Protein AF-A0A7L4QM52-F1 (afdb_monomer_lite)

Secondary structure (DSSP, 8-state):
-EE-TTT--EE-TT-SB-TTT--B-S-GGGHHHH--HHHHHHHHHHHHHHHHHHHHHHHHHHHHHHHHHHHHHHHGGGHHHHHHHHHHHHHHHHHHHHHHHHTT-HHHHHHHHHHHHTHHHHHHHHHHHHHHHHHHHHSHHHHTTTHHHHHHHHHHHHHHHHHHHHHHHHHHHT-HHHHHHHHHHHHHHHHHHHHHHHHHHHHHHHHHHHHHHHHHHTTTTS-------------------B-SSS-STTSHHHHHHHHHTS-HHHHHHHHHHHHHHTTTHHHHHHHHHHHHSPBPTT----

Radius of gyration: 29.87 Å; chains: 1; bounding box: 71×63×72 Å

Sequence (302 aa):
MRYCNNCGHENMDDAQYCNNCGRSLKPDAYQQKEKGDFERRIDDFAQEMGALGKRVEKEFNSRGGDFESWSDSTLGILGPLIWSLIGLAFLVLIIGVMSLIGNSVQTFHDIADFLLANIWLIFALGLLFSYSNFFSRRYKEKFRWVQPIFTALGIVFGLWIASEIMFILATNFNIEFLETISSIMSTYLSVIFIVILAIGYVVFLISLMSSTGASMEARSSYNQPQRSYDFTSQGEYKRLYRSGRNRVLGGVCGGMGEYANLDPNIIRIIWIILLVVSLGIAILGYFICWIIIPRNPYDTWQ

Structure (mmCIF, N/CA/C/O backbone):
data_AF-A0A7L4QM52-F1
#
_entry.id   AF-A0A7L4QM52-F1
#
loop_
_atom_site.group_PDB
_atom_site.id
_atom_site.type_symbol
_atom_site.label_atom_id
_atom_site.label_alt_id
_atom_site.label_comp_id
_atom_site.label_asym_id
_atom_site.label_entity_id
_atom_site.label_seq_id
_atom_site.pdbx_PDB_ins_code
_atom_site.Cartn_x
_atom_site.Cartn_y
_atom_site.Cartn_z
_atom_site.occupancy
_atom_site.B_iso_or_equiv
_atom_site.auth_seq_id
_atom_site.auth_comp_id
_atom_site.auth_asym_id
_atom_site.auth_atom_id
_atom_site.pdbx_PDB_model_num
ATOM 1 N N . MET A 1 1 ? 38.919 36.263 7.084 1.00 74.38 1 MET A N 1
ATOM 2 C CA . MET A 1 1 ? 38.032 35.819 5.993 1.00 74.38 1 MET A CA 1
ATOM 3 C C . MET A 1 1 ? 37.258 34.593 6.464 1.00 74.38 1 MET A C 1
ATOM 5 O O . MET A 1 1 ? 37.805 33.804 7.233 1.00 74.38 1 MET A O 1
ATOM 9 N N . ARG A 1 2 ? 35.986 34.440 6.067 1.00 80.50 2 ARG A N 1
ATOM 10 C CA . ARG A 1 2 ? 35.099 33.346 6.511 1.00 80.50 2 ARG A CA 1
ATOM 11 C C . ARG A 1 2 ? 34.794 32.399 5.360 1.00 80.50 2 ARG A C 1
ATOM 13 O O . ARG A 1 2 ? 34.424 32.844 4.276 1.00 80.50 2 ARG A O 1
ATOM 20 N N . TYR A 1 3 ? 34.870 31.098 5.606 1.00 83.81 3 TYR A N 1
ATOM 21 C CA . TYR A 1 3 ? 34.518 30.088 4.610 1.00 83.81 3 TYR A CA 1
ATOM 22 C C . TYR A 1 3 ? 33.050 29.688 4.739 1.00 83.81 3 TYR A C 1
ATOM 24 O O . TYR A 1 3 ? 32.548 29.463 5.839 1.00 83.81 3 TYR A O 1
ATOM 32 N N . CYS A 1 4 ? 32.353 29.592 3.608 1.00 86.31 4 CYS A N 1
ATOM 33 C CA . CYS A 1 4 ? 30.972 29.134 3.581 1.00 86.31 4 CYS A CA 1
ATOM 34 C C . CYS A 1 4 ? 30.882 27.630 3.869 1.00 86.31 4 CYS A C 1
ATOM 36 O O . CYS A 1 4 ? 31.462 26.816 3.162 1.00 86.31 4 CYS A O 1
ATOM 38 N N . ASN A 1 5 ? 30.056 27.249 4.836 1.00 83.31 5 ASN A N 1
ATOM 39 C CA . ASN A 1 5 ? 29.864 25.868 5.292 1.00 83.31 5 ASN A CA 1
ATOM 40 C C . ASN A 1 5 ? 29.180 24.981 4.232 1.00 83.31 5 ASN A C 1
ATOM 42 O O . ASN A 1 5 ? 29.158 23.764 4.360 1.00 83.31 5 ASN A O 1
ATOM 46 N N . ASN A 1 6 ? 28.565 25.599 3.220 1.00 85.19 6 ASN A N 1
ATOM 47 C CA . ASN A 1 6 ? 27.824 24.912 2.166 1.00 85.19 6 ASN A CA 1
ATOM 48 C C . ASN A 1 6 ? 28.648 24.699 0.896 1.00 85.19 6 ASN A C 1
ATOM 50 O O . ASN A 1 6 ? 28.591 23.627 0.311 1.00 85.19 6 ASN A O 1
ATOM 54 N N . CYS A 1 7 ? 29.390 25.717 0.453 1.00 89.62 7 CYS A N 1
ATOM 55 C CA . CYS A 1 7 ? 30.138 25.661 -0.808 1.00 89.62 7 CYS A CA 1
ATOM 56 C C . CYS A 1 7 ? 31.651 25.861 -0.652 1.00 89.62 7 CYS A C 1
ATOM 58 O O . CYS A 1 7 ? 32.361 25.881 -1.651 1.00 89.62 7 CYS A O 1
ATOM 60 N N . GLY A 1 8 ? 32.152 26.063 0.570 1.00 85.69 8 GLY A N 1
ATOM 61 C CA . GLY A 1 8 ? 33.575 26.253 0.864 1.00 85.69 8 GLY A CA 1
ATOM 62 C C . GLY A 1 8 ? 34.166 27.587 0.402 1.00 85.69 8 GLY A C 1
ATOM 63 O O . GLY A 1 8 ? 35.344 27.831 0.631 1.00 85.69 8 GLY A O 1
ATOM 64 N N . HIS A 1 9 ? 33.384 28.461 -0.241 1.00 91.44 9 HIS A N 1
ATOM 65 C CA . HIS A 1 9 ? 33.894 29.715 -0.793 1.00 91.44 9 HIS A CA 1
ATOM 66 C C . HIS A 1 9 ? 34.308 30.698 0.308 1.00 91.44 9 HIS A C 1
ATOM 68 O O . HIS A 1 9 ? 33.606 30.845 1.313 1.00 91.44 9 HIS A O 1
ATOM 74 N N . GLU A 1 10 ? 35.425 31.386 0.095 1.00 90.06 10 GLU A N 1
ATOM 75 C CA . GLU A 1 10 ? 35.940 32.416 0.991 1.00 90.06 10 GLU A CA 1
ATOM 76 C C . GLU A 1 10 ? 35.152 33.716 0.812 1.00 90.06 10 GLU A C 1
ATOM 78 O O . GLU A 1 10 ? 34.910 34.171 -0.302 1.00 90.06 10 GLU A O 1
ATOM 83 N N . ASN A 1 11 ? 34.700 34.294 1.919 1.00 88.00 11 ASN A N 1
ATOM 84 C CA . ASN A 1 11 ? 33.937 35.533 1.949 1.00 88.00 11 ASN A CA 1
ATOM 85 C C . ASN A 1 11 ? 34.584 36.512 2.933 1.00 88.00 11 ASN A C 1
ATOM 87 O O . ASN A 1 11 ? 35.317 36.124 3.851 1.00 88.00 11 ASN A O 1
ATOM 91 N N . MET A 1 12 ? 34.295 37.797 2.739 1.00 84.69 12 MET A N 1
ATOM 92 C CA . MET A 1 12 ? 34.746 38.858 3.638 1.00 84.69 12 MET A CA 1
ATOM 93 C C . MET A 1 12 ? 34.209 38.642 5.061 1.00 84.69 12 MET A C 1
ATOM 95 O O . MET A 1 12 ? 33.168 38.014 5.264 1.00 84.69 12 MET A O 1
ATOM 99 N N . ASP A 1 13 ? 34.931 39.143 6.065 1.00 81.19 13 ASP A N 1
ATOM 100 C CA . ASP A 1 13 ? 34.605 38.898 7.475 1.00 81.19 13 ASP A CA 1
ATOM 101 C C . ASP A 1 13 ? 33.314 39.567 7.955 1.00 81.19 13 ASP A C 1
ATOM 103 O O . ASP A 1 13 ? 32.800 39.207 9.012 1.00 81.19 13 ASP A O 1
ATOM 107 N N . ASP A 1 14 ? 32.769 40.503 7.192 1.00 81.69 14 ASP A N 1
ATOM 108 C CA . ASP A 1 14 ? 31.500 41.193 7.418 1.00 81.69 14 ASP A CA 1
ATOM 109 C C . ASP A 1 14 ? 30.367 40.693 6.500 1.00 81.69 14 ASP A C 1
ATOM 111 O O . ASP A 1 14 ? 29.212 41.099 6.664 1.00 81.69 14 ASP A O 1
ATOM 115 N N . ALA A 1 15 ? 30.663 39.774 5.573 1.00 80.50 15 ALA A N 1
ATOM 116 C CA . ALA A 1 15 ? 29.683 39.229 4.646 1.00 80.50 15 ALA A CA 1
ATOM 117 C C . ALA A 1 15 ? 28.577 38.472 5.403 1.00 80.50 15 ALA A C 1
ATOM 119 O O . ALA A 1 15 ? 28.825 37.492 6.110 1.00 80.50 15 ALA A O 1
ATOM 120 N N . GLN A 1 16 ? 27.329 38.927 5.253 1.00 83.25 16 GLN A N 1
ATOM 121 C CA . GLN A 1 16 ? 26.167 38.286 5.883 1.00 83.25 16 GLN A CA 1
ATOM 122 C C . GLN A 1 16 ? 25.688 37.051 5.112 1.00 83.25 16 GLN A C 1
ATOM 124 O O . GLN A 1 16 ? 25.158 36.115 5.712 1.00 83.25 16 GLN A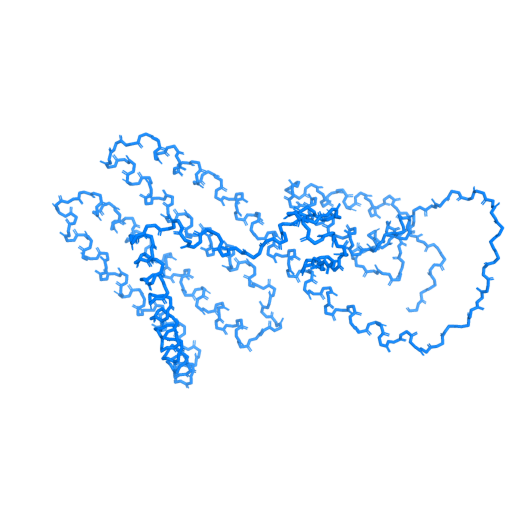 O 1
ATOM 129 N N . TYR A 1 17 ? 25.915 37.040 3.800 1.00 86.00 17 TYR A N 1
ATOM 130 C CA . TYR A 1 17 ? 25.563 35.959 2.889 1.00 86.00 17 TYR A CA 1
ATOM 131 C C . TYR A 1 17 ? 26.787 35.561 2.073 1.00 86.00 17 TYR A C 1
ATOM 133 O O . TYR A 1 17 ? 27.682 36.368 1.835 1.00 86.00 17 TYR A O 1
ATOM 141 N N . CYS A 1 18 ? 26.823 34.304 1.647 1.00 90.00 18 CYS A N 1
ATOM 142 C CA . CYS A 1 18 ? 27.849 33.811 0.752 1.00 90.00 18 CYS A CA 1
ATOM 143 C C . CYS A 1 18 ? 27.638 34.385 -0.650 1.00 90.00 18 CYS A C 1
ATOM 145 O O . CYS A 1 18 ? 26.601 34.139 -1.264 1.00 90.00 18 CYS A O 1
ATOM 147 N N . ASN A 1 19 ? 28.654 35.050 -1.192 1.00 88.44 19 ASN A N 1
ATOM 148 C CA . ASN A 1 19 ? 28.589 35.688 -2.509 1.00 88.44 19 ASN A CA 1
ATOM 149 C C . ASN A 1 19 ? 28.504 34.686 -3.673 1.00 88.44 19 ASN A C 1
ATOM 151 O O . ASN A 1 19 ? 28.152 35.069 -4.781 1.00 88.44 19 ASN A O 1
ATOM 155 N N . ASN A 1 20 ? 28.814 33.408 -3.430 1.00 91.12 20 ASN A N 1
ATOM 156 C CA . ASN A 1 20 ? 28.743 32.356 -4.445 1.00 91.12 20 ASN A CA 1
ATOM 157 C C . ASN A 1 20 ? 27.419 31.571 -4.402 1.00 91.12 20 ASN A C 1
ATOM 159 O O . ASN A 1 20 ? 26.797 31.352 -5.432 1.00 91.12 20 ASN A O 1
ATOM 163 N N . CYS A 1 21 ? 26.965 31.139 -3.217 1.00 91.06 21 CYS A N 1
ATOM 164 C CA . CYS A 1 21 ? 25.773 30.279 -3.097 1.00 91.06 21 CYS A CA 1
ATOM 165 C C . CYS A 1 21 ? 24.561 30.936 -2.417 1.00 91.06 21 CYS A C 1
ATOM 167 O O . CYS A 1 21 ? 23.542 30.276 -2.230 1.00 91.06 21 CYS A O 1
ATOM 169 N N . GLY A 1 22 ? 24.669 32.196 -1.985 1.00 83.69 22 GLY A N 1
ATOM 170 C CA . GLY A 1 22 ? 23.586 32.947 -1.338 1.00 83.69 22 GLY A CA 1
ATOM 171 C C . GLY A 1 22 ? 23.253 32.521 0.097 1.00 83.69 22 GLY A C 1
ATOM 172 O O . GLY A 1 22 ? 22.359 33.093 0.715 1.00 83.69 22 GLY A O 1
ATOM 173 N N . ARG A 1 23 ? 23.950 31.528 0.665 1.00 85.38 23 ARG A N 1
ATOM 174 C CA . ARG A 1 23 ? 23.652 31.017 2.013 1.00 85.38 23 ARG A CA 1
ATOM 175 C C . ARG A 1 23 ? 24.106 31.987 3.107 1.00 85.38 23 ARG A C 1
ATOM 177 O O . ARG A 1 23 ? 25.206 32.523 3.022 1.00 85.38 23 ARG A O 1
ATOM 184 N N . SER A 1 24 ? 23.286 32.166 4.144 1.00 82.88 24 SER A N 1
ATOM 185 C CA . SER A 1 24 ? 23.645 32.906 5.365 1.00 82.88 24 SER A CA 1
ATOM 186 C C . SER A 1 24 ? 24.971 32.400 5.956 1.00 82.88 24 SER A C 1
ATOM 188 O O . SER A 1 24 ? 25.158 31.192 6.105 1.00 82.88 24 SER A O 1
ATOM 190 N N . LEU A 1 25 ? 25.880 33.325 6.285 1.00 80.50 25 LEU A N 1
ATOM 191 C CA . LEU A 1 25 ? 27.160 33.051 6.960 1.00 80.50 25 LEU A CA 1
ATOM 192 C C . LEU A 1 25 ? 27.119 33.371 8.464 1.00 80.50 25 LEU A C 1
ATOM 194 O O . LEU A 1 25 ? 28.098 33.137 9.178 1.00 80.50 25 LEU A O 1
ATOM 198 N N . LYS A 1 26 ? 26.011 33.930 8.965 1.00 70.62 26 LYS A N 1
ATOM 199 C CA . LYS A 1 26 ? 25.825 34.156 10.400 1.00 70.62 26 LYS A CA 1
ATOM 200 C C . LYS A 1 26 ? 25.359 32.848 11.050 1.00 70.62 26 LYS A C 1
ATOM 202 O O . LYS A 1 26 ? 24.385 32.279 10.569 1.00 70.62 26 LYS A O 1
ATOM 207 N N . PRO A 1 27 ? 26.000 32.375 12.136 1.00 59.78 27 PRO A N 1
ATOM 208 C CA . PRO A 1 27 ? 25.411 31.326 12.956 1.00 59.78 27 PRO A CA 1
ATOM 209 C C . PRO A 1 27 ? 24.101 31.850 13.554 1.00 59.78 27 PRO A C 1
ATOM 211 O O . PRO A 1 27 ? 24.044 32.991 14.020 1.00 59.78 27 PRO A O 1
ATOM 214 N N . ASP A 1 28 ? 23.066 31.014 13.553 1.00 55.03 28 ASP A N 1
ATOM 215 C CA . ASP A 1 28 ? 21.663 31.335 13.872 1.00 55.03 28 ASP A CA 1
ATOM 216 C C . ASP A 1 28 ? 21.408 31.751 15.343 1.00 55.03 28 ASP A C 1
ATOM 218 O O . ASP A 1 28 ? 20.277 31.791 15.823 1.00 55.03 28 ASP A O 1
ATOM 222 N N . ALA A 1 29 ? 22.458 32.126 16.077 1.00 52.88 29 ALA A N 1
ATOM 223 C CA . ALA A 1 29 ? 22.428 32.543 17.476 1.00 52.88 29 ALA A CA 1
ATOM 224 C C . ALA A 1 29 ? 21.624 33.836 17.729 1.00 52.88 29 ALA A C 1
ATOM 226 O O . ALA A 1 29 ? 21.289 34.130 18.876 1.00 52.88 29 ALA A O 1
ATOM 227 N N . TYR A 1 30 ? 21.289 34.612 16.689 1.00 48.75 30 TYR A N 1
ATOM 228 C CA . TYR A 1 30 ? 20.442 35.801 16.841 1.00 48.75 30 TYR A CA 1
ATOM 229 C C . TYR A 1 30 ? 18.947 35.450 16.966 1.00 48.75 30 TYR A C 1
ATOM 231 O O . TYR A 1 30 ? 18.238 36.113 17.715 1.00 48.75 30 TYR A O 1
ATOM 239 N N . GLN A 1 31 ? 18.470 34.365 16.338 1.00 50.22 31 GLN A N 1
ATOM 240 C CA . GLN A 1 31 ? 17.053 33.964 16.417 1.00 50.22 31 GLN A CA 1
ATOM 241 C C . GLN A 1 31 ? 16.675 33.346 17.773 1.00 50.22 31 GLN A C 1
ATOM 243 O O . GLN A 1 31 ? 15.513 33.356 18.170 1.00 50.22 31 GLN A O 1
ATOM 248 N N . GLN A 1 32 ? 17.649 32.837 18.530 1.00 54.44 32 GLN A N 1
ATOM 249 C CA . GLN A 1 32 ? 17.396 32.196 19.825 1.00 54.44 32 GLN A CA 1
ATOM 250 C C . GLN A 1 32 ? 17.186 33.205 20.970 1.00 54.44 32 GLN A C 1
ATOM 252 O O . GLN A 1 32 ? 16.583 32.879 21.999 1.00 54.44 32 GLN A O 1
ATOM 257 N N . LYS A 1 33 ? 17.663 34.447 20.796 1.00 52.84 33 LYS A N 1
ATOM 258 C CA . LYS A 1 33 ? 17.578 35.504 21.814 1.00 52.84 33 LYS A CA 1
ATOM 259 C C . LYS A 1 33 ? 16.214 36.207 21.835 1.00 52.84 33 LYS A C 1
ATOM 261 O O . LYS A 1 33 ? 15.855 36.752 22.872 1.00 52.84 33 LYS A O 1
ATOM 266 N N . GLU A 1 34 ? 15.462 36.134 20.737 1.00 58.06 34 GLU A N 1
ATOM 267 C CA . GLU A 1 34 ? 14.150 36.778 20.564 1.00 58.06 34 GLU A CA 1
ATOM 268 C C . GLU A 1 34 ? 12.960 35.813 20.737 1.00 58.06 34 GLU A C 1
ATOM 270 O O . GLU A 1 34 ? 11.828 36.263 20.884 1.00 58.06 34 GLU A O 1
ATOM 275 N N . LYS A 1 35 ? 13.195 34.491 20.788 1.00 59.94 35 LYS A N 1
ATOM 276 C CA . LYS A 1 35 ? 12.155 33.520 21.171 1.00 59.94 35 LYS A CA 1
ATOM 277 C C . LYS A 1 35 ? 11.678 33.806 22.599 1.00 59.94 35 LYS A C 1
ATOM 279 O O . LYS A 1 35 ? 12.495 33.829 23.529 1.00 59.94 35 LYS A O 1
ATOM 284 N N . GLY A 1 36 ? 10.373 34.015 22.761 1.00 78.81 36 GLY A N 1
ATOM 285 C CA . GLY A 1 36 ? 9.732 34.193 24.055 1.00 78.81 36 GLY A CA 1
ATOM 286 C C . GLY A 1 36 ? 9.832 32.932 24.917 1.00 78.81 36 GLY A C 1
ATOM 287 O O . GLY A 1 36 ? 10.194 31.848 24.454 1.00 78.81 36 GLY A O 1
ATOM 288 N N . ASP A 1 37 ? 9.519 33.072 26.208 1.00 86.44 37 ASP A N 1
ATOM 289 C CA . ASP A 1 37 ? 9.542 31.955 27.170 1.00 86.44 37 ASP A CA 1
ATOM 290 C C . ASP A 1 37 ? 8.642 30.790 26.723 1.00 86.44 37 ASP A C 1
ATOM 292 O O . ASP A 1 37 ? 8.974 29.620 26.906 1.00 86.44 37 ASP A O 1
ATOM 296 N N . PHE A 1 38 ? 7.526 31.109 26.063 1.00 86.31 38 PHE A N 1
ATOM 297 C CA . PHE A 1 38 ? 6.593 30.118 25.543 1.00 86.31 38 PHE A CA 1
ATOM 298 C C . PHE A 1 38 ? 7.174 29.314 24.371 1.00 86.31 38 PHE A C 1
ATOM 300 O O . PHE A 1 38 ? 7.089 28.086 24.398 1.00 86.31 38 PHE A O 1
ATOM 307 N N . GLU A 1 39 ? 7.823 29.953 23.386 1.00 85.75 39 GLU A N 1
ATOM 308 C CA . GLU A 1 39 ? 8.455 29.214 22.282 1.00 85.75 39 GLU A CA 1
ATOM 309 C C . GLU A 1 39 ? 9.579 28.293 22.772 1.00 85.75 39 GLU A C 1
ATOM 311 O O . GLU A 1 39 ? 9.708 27.178 22.270 1.00 85.75 39 GLU A O 1
ATOM 316 N N . ARG A 1 40 ? 10.359 28.712 23.781 1.00 85.44 40 ARG A N 1
ATOM 317 C CA . ARG A 1 40 ? 11.394 27.849 24.383 1.00 85.44 40 ARG A CA 1
ATOM 318 C C . ARG A 1 40 ? 10.790 26.615 25.052 1.00 85.44 40 ARG A C 1
ATOM 320 O O . ARG A 1 40 ? 11.264 25.509 24.820 1.00 85.44 40 ARG A O 1
ATOM 327 N N . ARG A 1 41 ? 9.702 26.786 25.811 1.00 87.06 41 ARG A N 1
ATOM 328 C CA . ARG A 1 41 ? 8.969 25.669 26.433 1.00 87.06 41 ARG A CA 1
ATOM 329 C C . ARG A 1 41 ? 8.388 24.699 25.401 1.00 87.06 41 ARG A C 1
ATOM 331 O O . ARG A 1 41 ? 8.378 23.497 25.652 1.00 87.06 41 ARG A O 1
ATOM 338 N N . ILE A 1 42 ? 7.909 25.198 24.257 1.00 86.31 42 ILE A N 1
ATOM 339 C CA . ILE A 1 42 ? 7.424 24.348 23.158 1.00 86.31 42 ILE A CA 1
ATOM 340 C C . ILE A 1 42 ? 8.570 23.527 22.562 1.00 86.31 42 ILE A C 1
ATOM 342 O O . ILE A 1 42 ? 8.399 22.327 22.348 1.00 86.31 42 ILE A O 1
ATOM 346 N N . ASP A 1 43 ? 9.725 24.147 22.309 1.00 89.31 43 ASP A N 1
ATOM 347 C CA . ASP A 1 43 ? 10.892 23.449 21.759 1.00 89.31 43 ASP A CA 1
ATOM 348 C C . ASP A 1 43 ? 11.406 22.364 22.724 1.00 89.31 43 ASP A C 1
ATOM 350 O O . ASP A 1 43 ? 11.689 21.244 22.294 1.00 89.31 43 ASP A O 1
ATOM 354 N N . ASP A 1 44 ? 11.471 22.666 24.025 1.00 92.94 44 ASP A N 1
ATOM 355 C CA . ASP A 1 44 ? 11.884 21.714 25.063 1.00 92.94 44 ASP A CA 1
ATOM 356 C C . ASP A 1 44 ? 10.910 20.529 25.154 1.00 92.94 44 ASP A C 1
ATOM 358 O O . ASP A 1 44 ? 11.330 19.368 25.138 1.00 92.94 44 ASP A O 1
ATOM 362 N N . PHE A 1 45 ? 9.600 20.801 25.151 1.00 92.38 45 PHE A N 1
ATOM 363 C CA . PHE A 1 45 ? 8.574 19.757 25.116 1.00 92.38 45 PHE A CA 1
ATOM 364 C C . PHE A 1 45 ? 8.666 18.905 23.841 1.00 92.38 45 PHE A C 1
ATOM 366 O O . PHE A 1 45 ? 8.551 17.680 23.896 1.00 92.38 45 PHE A O 1
ATOM 373 N N . ALA A 1 46 ? 8.925 19.523 22.684 1.00 90.75 46 ALA A N 1
ATOM 374 C CA . ALA A 1 46 ? 9.108 18.805 21.425 1.00 90.75 46 ALA A CA 1
ATOM 375 C C . ALA A 1 46 ? 10.335 17.877 21.466 1.00 90.75 46 ALA A C 1
ATOM 377 O O . ALA A 1 46 ? 10.271 16.745 20.977 1.00 90.75 46 ALA A O 1
ATOM 378 N N . GLN A 1 47 ? 11.439 18.314 22.082 1.00 94.19 47 GLN A N 1
ATOM 379 C CA . GLN A 1 47 ? 12.626 17.477 22.274 1.00 94.19 47 GLN A CA 1
ATOM 380 C C . GLN A 1 47 ? 12.362 16.313 23.233 1.00 94.19 47 GLN A C 1
ATOM 382 O O . GLN A 1 47 ? 12.777 15.183 22.953 1.00 94.19 47 GLN A O 1
ATOM 387 N N . GLU A 1 48 ? 11.639 16.554 24.326 1.00 94.12 48 GLU A N 1
ATOM 388 C CA . GLU A 1 48 ? 11.273 15.521 25.296 1.00 94.12 48 GLU A CA 1
ATOM 389 C C . GLU A 1 48 ? 10.355 14.461 24.673 1.00 94.12 48 GLU A C 1
ATOM 391 O O . GLU A 1 48 ? 10.641 13.262 24.758 1.00 94.12 48 GLU A O 1
ATOM 396 N N . MET A 1 49 ? 9.317 14.890 23.951 1.00 91.50 49 MET A N 1
ATOM 397 C CA . MET A 1 49 ? 8.426 14.000 23.203 1.00 91.50 49 MET A CA 1
ATOM 398 C C . MET A 1 49 ? 9.169 13.245 22.099 1.00 91.50 49 MET A C 1
ATOM 400 O O . MET A 1 49 ? 8.904 12.063 21.882 1.00 91.50 49 MET A O 1
ATOM 404 N N . GLY A 1 50 ? 10.152 13.873 21.446 1.00 91.38 50 GLY A N 1
ATOM 405 C CA . GLY A 1 50 ? 11.027 13.205 20.482 1.00 91.38 50 GLY A CA 1
ATOM 406 C C . GLY A 1 50 ? 11.891 12.112 21.123 1.00 91.38 50 GLY A C 1
ATOM 407 O O . GLY A 1 50 ? 12.030 11.018 20.570 1.00 91.38 50 GLY A O 1
ATOM 408 N N . ALA A 1 51 ? 12.448 12.365 22.309 1.00 94.44 51 ALA A N 1
ATOM 409 C CA . ALA A 1 51 ? 13.235 11.384 23.056 1.00 94.44 51 ALA A CA 1
ATOM 410 C C . ALA A 1 51 ? 12.371 10.244 23.627 1.00 94.44 51 ALA A C 1
ATOM 412 O O . ALA A 1 51 ? 12.805 9.087 23.653 1.00 94.44 51 ALA A O 1
ATOM 413 N N . LEU A 1 52 ? 11.148 10.551 24.069 1.00 94.38 52 LEU A N 1
ATOM 414 C CA . LEU A 1 52 ? 10.164 9.563 24.514 1.00 94.38 52 LEU A CA 1
ATOM 415 C C . LEU A 1 52 ? 9.704 8.702 23.336 1.00 94.38 52 LEU A C 1
ATOM 417 O O . LEU A 1 52 ? 9.747 7.478 23.434 1.00 94.38 52 LEU A O 1
ATOM 421 N N . GLY A 1 53 ? 9.394 9.327 22.199 1.00 90.31 53 GLY A N 1
ATOM 422 C CA . GLY A 1 53 ? 9.044 8.654 20.952 1.00 90.31 53 GLY A CA 1
ATOM 423 C C . GLY A 1 53 ? 10.112 7.653 20.522 1.00 90.31 53 GLY A C 1
ATOM 424 O O . GLY A 1 53 ? 9.797 6.486 20.327 1.00 90.31 53 GLY A O 1
ATOM 425 N N . LYS A 1 54 ? 11.392 8.052 20.500 1.00 94.50 54 LYS A N 1
ATOM 426 C CA . LYS A 1 54 ? 12.506 7.143 20.163 1.00 94.50 54 LYS A CA 1
ATOM 427 C C . LYS A 1 54 ? 12.655 5.966 21.133 1.00 94.50 54 LYS A C 1
ATOM 429 O O . LYS A 1 54 ? 13.029 4.871 20.716 1.00 94.50 54 LYS A O 1
ATOM 434 N N . ARG A 1 55 ? 12.393 6.165 22.432 1.00 93.62 55 ARG A N 1
ATOM 435 C CA . ARG A 1 55 ? 12.406 5.070 23.424 1.00 93.62 55 ARG A CA 1
ATOM 436 C C . ARG A 1 55 ? 11.252 4.102 23.203 1.00 93.62 55 ARG A C 1
ATOM 438 O O . ARG A 1 55 ? 11.486 2.898 23.168 1.00 93.62 55 ARG A O 1
ATOM 445 N N . VAL A 1 56 ? 10.045 4.635 23.024 1.00 90.25 56 VAL A N 1
ATOM 446 C CA . VAL A 1 56 ? 8.844 3.842 22.739 1.00 90.25 56 VAL A CA 1
ATOM 447 C C . VAL A 1 56 ? 9.017 3.072 21.435 1.00 90.25 56 VAL A C 1
ATOM 449 O O . VAL A 1 56 ? 8.751 1.880 21.409 1.00 90.25 56 VAL A O 1
ATOM 452 N N . GLU A 1 57 ? 9.540 3.706 20.385 1.00 86.62 57 GLU A N 1
ATOM 453 C CA . GLU A 1 57 ? 9.834 3.062 19.104 1.00 86.62 57 GLU A CA 1
ATOM 454 C C . GLU A 1 57 ? 10.812 1.899 19.277 1.00 86.62 57 GLU A C 1
ATOM 456 O O . GLU A 1 57 ? 10.556 0.802 18.788 1.00 86.62 57 GLU A O 1
ATOM 461 N N . LYS A 1 58 ? 11.903 2.100 20.024 1.00 91.94 58 LYS A N 1
ATOM 462 C CA . LYS A 1 58 ? 12.889 1.044 20.273 1.00 91.94 58 LYS A CA 1
ATOM 463 C C . LYS A 1 58 ? 12.286 -0.147 21.025 1.00 91.94 58 LYS A C 1
ATOM 465 O O . LYS A 1 58 ? 12.543 -1.284 20.641 1.00 91.94 58 LYS A O 1
ATOM 470 N N . GLU A 1 59 ? 11.494 0.114 22.064 1.00 88.44 59 GLU A N 1
ATOM 471 C CA . GLU A 1 59 ? 10.812 -0.911 22.868 1.00 88.44 59 GLU A CA 1
ATOM 472 C C . GLU A 1 59 ? 9.747 -1.660 22.049 1.00 88.44 59 GLU A C 1
ATOM 474 O O . GLU A 1 59 ? 9.638 -2.887 22.109 1.00 88.44 59 GLU A O 1
ATOM 479 N N . PHE A 1 60 ? 8.965 -0.930 21.254 1.00 82.50 60 PHE A N 1
ATOM 480 C CA . PHE A 1 60 ? 7.928 -1.506 20.405 1.00 82.50 60 PHE A CA 1
ATOM 481 C C . PHE A 1 60 ? 8.544 -2.364 19.300 1.00 82.50 60 PHE A C 1
ATOM 483 O O . PHE A 1 60 ? 8.073 -3.469 19.044 1.00 82.50 60 PHE A O 1
ATOM 490 N N . ASN A 1 61 ? 9.639 -1.897 18.695 1.00 82.75 61 ASN A N 1
ATOM 491 C CA . ASN A 1 61 ? 10.334 -2.623 17.640 1.00 82.75 61 ASN A CA 1
ATOM 492 C C . ASN A 1 61 ? 11.019 -3.893 18.170 1.00 82.75 61 ASN A C 1
ATOM 494 O O . ASN A 1 61 ? 10.961 -4.932 17.516 1.00 82.75 61 ASN A O 1
ATOM 498 N N . SER A 1 62 ? 11.607 -3.857 19.375 1.00 82.50 62 SER A N 1
ATOM 499 C CA . SER A 1 62 ? 12.178 -5.066 19.986 1.00 82.50 62 SER A CA 1
ATOM 500 C C . SER A 1 62 ? 11.100 -6.102 20.307 1.00 82.50 62 SER A C 1
ATOM 502 O O . SER A 1 62 ? 11.235 -7.261 19.927 1.00 82.50 62 SER A O 1
ATOM 504 N N . ARG A 1 63 ? 9.986 -5.683 20.925 1.00 79.06 63 ARG A N 1
ATOM 505 C CA . ARG A 1 63 ? 8.876 -6.598 21.248 1.00 79.06 63 ARG A CA 1
ATOM 506 C C . ARG A 1 63 ? 8.180 -7.140 20.000 1.00 79.06 63 ARG A C 1
ATOM 508 O O . ARG A 1 63 ? 7.803 -8.307 19.975 1.00 79.06 63 ARG A O 1
ATOM 515 N N . GLY A 1 64 ? 8.012 -6.303 18.976 1.00 74.62 64 GLY A N 1
ATOM 516 C CA . GLY A 1 64 ? 7.426 -6.700 17.698 1.00 74.62 64 GLY A CA 1
ATOM 517 C C . GLY A 1 64 ? 8.264 -7.764 16.991 1.00 74.62 64 GLY A C 1
ATOM 518 O O . GLY A 1 64 ? 7.718 -8.776 16.558 1.00 74.62 64 GLY A O 1
ATOM 519 N N . GLY A 1 65 ? 9.589 -7.582 16.952 1.00 73.12 65 GLY A N 1
ATOM 520 C CA . GLY A 1 65 ? 10.510 -8.545 16.346 1.00 73.12 65 GLY A CA 1
ATOM 521 C C . GLY A 1 65 ? 10.524 -9.905 17.051 1.00 73.12 65 GLY A C 1
ATOM 522 O O . GLY A 1 65 ? 10.465 -10.939 16.383 1.00 73.12 65 GLY A O 1
ATOM 523 N N . ASP A 1 66 ? 10.541 -9.917 18.387 1.00 76.94 66 ASP A N 1
ATOM 524 C CA . ASP A 1 66 ? 10.507 -11.158 19.178 1.00 76.94 66 ASP A CA 1
ATOM 525 C C . ASP A 1 66 ? 9.215 -11.946 18.940 1.00 76.94 66 ASP A C 1
ATOM 527 O O . ASP A 1 66 ? 9.219 -13.169 18.781 1.00 76.94 66 ASP A O 1
ATOM 531 N N . PHE A 1 67 ? 8.099 -11.228 18.869 1.00 72.44 67 PHE A N 1
ATOM 532 C CA . PHE A 1 67 ? 6.788 -11.810 18.654 1.00 72.44 67 PHE A CA 1
ATOM 533 C C . PHE A 1 67 ? 6.600 -12.351 17.233 1.00 72.44 67 PHE A C 1
ATOM 535 O O . PHE A 1 67 ? 6.063 -13.445 17.048 1.00 72.44 67 PHE A O 1
ATOM 542 N N . GLU A 1 68 ? 7.085 -11.625 16.227 1.00 69.56 68 GLU A N 1
ATOM 543 C CA . GLU A 1 68 ? 7.040 -12.061 14.832 1.00 69.56 68 GLU A CA 1
ATOM 544 C C . GLU A 1 68 ? 7.930 -13.296 14.606 1.00 69.56 68 GLU A C 1
ATOM 546 O O . GLU A 1 68 ? 7.501 -14.268 13.985 1.00 69.56 68 GLU A O 1
ATOM 551 N N . SER A 1 69 ? 9.117 -13.318 15.221 1.00 70.62 69 SER A N 1
ATOM 552 C CA . SER A 1 69 ? 10.022 -14.477 15.240 1.00 70.62 69 SER A CA 1
ATOM 553 C C . SER A 1 69 ? 9.396 -15.707 15.916 1.00 70.62 69 SER A C 1
ATOM 555 O O . SER A 1 69 ? 9.461 -16.827 15.393 1.00 70.62 69 SER A O 1
ATOM 557 N N . TRP A 1 70 ? 8.739 -15.518 17.065 1.00 81.00 70 TRP A N 1
ATOM 558 C CA . TRP A 1 70 ? 8.015 -16.587 17.757 1.00 81.00 70 TRP A CA 1
ATOM 559 C C . TRP A 1 70 ? 6.848 -17.133 16.920 1.00 81.00 70 TRP A C 1
ATOM 561 O O . TRP A 1 70 ? 6.680 -18.349 16.803 1.00 81.00 70 TRP A O 1
ATOM 571 N N . SER A 1 71 ? 6.074 -16.245 16.292 1.00 72.00 71 SER A N 1
ATOM 572 C CA . SER A 1 71 ? 4.968 -16.613 15.403 1.00 72.00 71 SER A CA 1
ATOM 573 C C . SER A 1 71 ? 5.462 -17.442 14.211 1.00 72.00 71 SER A C 1
ATOM 575 O O . SER A 1 71 ? 4.920 -18.515 13.936 1.00 72.00 71 SER A O 1
ATOM 577 N N . ASP A 1 72 ? 6.526 -16.991 13.540 1.00 71.88 72 ASP A N 1
ATOM 578 C CA . ASP A 1 72 ? 7.094 -17.666 12.367 1.00 71.88 72 ASP A CA 1
ATOM 579 C C . ASP A 1 72 ? 7.688 -19.043 12.718 1.00 71.88 72 ASP A C 1
ATOM 581 O O . ASP A 1 72 ? 7.513 -20.008 11.967 1.00 71.88 72 ASP A O 1
ATOM 585 N N . SER A 1 73 ? 8.356 -19.160 13.870 1.00 76.06 73 SER A N 1
ATOM 586 C CA . SER A 1 73 ? 8.964 -20.417 14.330 1.00 76.06 73 SER A CA 1
ATOM 587 C C . SER A 1 73 ? 7.945 -21.441 14.836 1.00 76.06 73 SER A C 1
ATOM 589 O O . SER A 1 73 ? 8.146 -22.640 14.646 1.00 76.06 73 SER A O 1
ATOM 591 N N . THR A 1 74 ? 6.842 -20.988 15.434 1.00 82.19 74 THR A N 1
ATOM 592 C CA . THR A 1 74 ? 5.841 -21.874 16.051 1.00 82.19 74 THR A CA 1
ATOM 593 C C . THR A 1 74 ? 4.761 -22.319 15.062 1.00 82.19 74 THR A C 1
ATOM 595 O O . THR A 1 74 ? 4.329 -23.470 15.100 1.00 82.19 74 THR A O 1
ATOM 598 N N . LEU A 1 75 ? 4.310 -21.429 14.170 1.00 81.31 75 LEU A N 1
ATOM 599 C CA . LEU A 1 75 ? 3.130 -21.662 13.322 1.00 81.31 75 LEU A CA 1
ATOM 600 C C . LEU A 1 75 ? 3.471 -21.904 11.846 1.00 81.31 75 LEU A C 1
ATOM 602 O O . LEU A 1 75 ? 2.620 -22.373 11.084 1.00 81.31 75 LEU A O 1
ATOM 606 N N . GLY A 1 76 ? 4.707 -21.619 11.424 1.00 83.69 76 GLY A N 1
ATOM 607 C CA . GLY A 1 76 ? 5.168 -21.852 10.058 1.00 83.69 76 GLY A CA 1
ATOM 608 C C . GLY A 1 76 ? 4.214 -21.266 9.010 1.00 83.69 76 GLY A C 1
ATOM 609 O O . GLY A 1 76 ? 3.869 -20.088 9.047 1.00 83.69 76 GLY A O 1
ATOM 610 N N . ILE A 1 77 ? 3.747 -22.101 8.075 1.00 86.56 77 ILE A N 1
ATOM 611 C CA . ILE A 1 77 ? 2.857 -21.675 6.978 1.00 86.56 77 ILE A CA 1
ATOM 612 C C . ILE A 1 77 ? 1.431 -21.305 7.431 1.00 86.56 77 ILE A C 1
ATOM 614 O O . ILE A 1 77 ? 0.690 -20.689 6.663 1.00 86.56 77 ILE A O 1
ATOM 618 N N . LEU A 1 78 ? 1.042 -21.684 8.656 1.00 89.19 78 LEU A N 1
ATOM 619 C CA . LEU A 1 78 ? -0.256 -21.351 9.252 1.00 89.19 78 LEU A CA 1
ATOM 620 C C . LEU A 1 78 ? -0.246 -19.994 9.964 1.00 89.19 78 LEU A C 1
ATOM 622 O O . LEU A 1 78 ? -1.317 -19.458 10.242 1.00 89.19 78 LEU A O 1
ATOM 626 N N . GLY A 1 79 ? 0.933 -19.421 10.231 1.00 88.81 79 GLY A N 1
ATOM 627 C CA . GLY A 1 79 ? 1.074 -18.132 10.917 1.00 88.81 79 GLY A CA 1
ATOM 628 C C . GLY A 1 79 ? 0.214 -17.023 10.296 1.00 88.81 79 GLY A C 1
ATOM 629 O O . GLY A 1 79 ? -0.634 -16.466 10.997 1.00 88.81 79 GLY A O 1
ATOM 630 N N . PRO A 1 80 ? 0.337 -16.750 8.981 1.00 91.75 80 PRO A N 1
ATOM 631 C CA . PRO A 1 80 ? -0.461 -15.731 8.296 1.00 91.75 80 PRO A CA 1
ATOM 632 C C . PRO A 1 80 ? -1.974 -15.912 8.454 1.00 91.75 80 PRO A C 1
ATOM 634 O O . PRO A 1 80 ? -2.690 -14.933 8.650 1.00 91.75 80 PRO A O 1
ATOM 637 N N . LEU A 1 81 ? -2.457 -17.157 8.404 1.00 93.44 81 LEU A N 1
ATOM 638 C CA . LEU A 1 81 ? -3.877 -17.490 8.512 1.00 93.44 81 LEU A CA 1
ATOM 639 C C . LEU A 1 81 ? -4.414 -17.244 9.925 1.00 93.44 81 LEU A C 1
ATOM 641 O O . LEU A 1 81 ? -5.489 -16.669 10.081 1.00 93.44 81 LEU A O 1
ATOM 645 N N . ILE A 1 82 ? -3.652 -17.629 10.949 1.00 92.06 82 ILE A N 1
ATOM 646 C CA . ILE A 1 82 ? -4.025 -17.401 12.350 1.00 92.06 82 ILE A CA 1
ATOM 647 C C . ILE A 1 82 ? -4.096 -15.899 12.639 1.00 92.06 82 ILE A C 1
ATOM 649 O O . ILE A 1 82 ? -5.073 -15.438 13.225 1.00 92.06 82 ILE A O 1
ATOM 653 N N . TRP A 1 83 ? -3.130 -15.119 12.148 1.00 90.00 83 TRP A N 1
ATOM 654 C CA . TRP A 1 83 ? -3.153 -13.658 12.262 1.00 90.00 83 TRP A CA 1
ATOM 655 C C . TRP A 1 83 ? -4.351 -13.020 11.579 1.00 90.00 83 TRP A C 1
ATOM 657 O O . TRP A 1 83 ? -4.995 -12.147 12.159 1.00 90.00 83 TRP A O 1
ATOM 667 N N . SER A 1 84 ? -4.681 -13.469 10.370 1.00 93.38 84 SER A N 1
ATOM 668 C CA . SER A 1 84 ? -5.862 -12.979 9.664 1.00 93.38 84 SER A CA 1
ATOM 669 C C . SER A 1 84 ? -7.158 -13.346 10.390 1.00 93.38 84 SER A C 1
ATOM 671 O O . SER A 1 84 ? -8.075 -12.531 10.413 1.00 93.38 84 SER A O 1
ATOM 673 N N . LEU A 1 85 ? -7.241 -14.522 11.025 1.00 95.62 85 LEU A N 1
ATOM 674 C CA . LEU A 1 85 ? -8.400 -14.920 11.834 1.00 95.62 85 LEU A CA 1
ATOM 675 C C . LEU A 1 85 ? -8.527 -14.100 13.122 1.00 95.62 85 LEU A C 1
ATOM 677 O O . LEU A 1 85 ? -9.624 -13.657 13.452 1.00 95.62 85 LEU A O 1
ATOM 681 N N . ILE A 1 86 ? -7.420 -13.860 13.830 1.00 94.50 86 ILE A N 1
ATOM 682 C CA . ILE A 1 86 ? -7.403 -12.992 15.018 1.00 94.50 86 ILE A CA 1
ATOM 683 C C . ILE A 1 86 ? -7.797 -11.564 14.625 1.00 94.50 86 ILE A C 1
ATOM 685 O O . ILE A 1 86 ? -8.643 -10.956 15.278 1.00 94.50 86 ILE A O 1
ATOM 689 N N . GLY A 1 87 ? -7.235 -11.050 13.527 1.00 93.88 87 GLY A N 1
ATOM 690 C CA . GLY A 1 87 ? -7.585 -9.743 12.977 1.00 93.88 87 GLY A CA 1
ATOM 691 C C . GLY A 1 87 ? -9.063 -9.644 12.601 1.00 93.88 87 GLY A C 1
ATOM 692 O O . GLY A 1 87 ? -9.704 -8.647 12.920 1.00 93.88 87 GLY A O 1
ATOM 693 N N . LEU A 1 88 ? -9.632 -10.695 12.001 1.00 96.44 88 LEU A N 1
ATOM 694 C CA . LEU A 1 88 ? -11.059 -10.772 11.689 1.00 96.44 88 LEU A CA 1
ATOM 695 C C . LEU A 1 88 ? -11.924 -10.765 12.953 1.00 96.44 88 LEU A C 1
ATOM 697 O O . LEU A 1 88 ? -12.895 -10.018 13.019 1.00 96.44 88 LEU A O 1
ATOM 701 N N . ALA A 1 89 ? -11.574 -11.567 13.960 1.00 97.19 89 ALA A N 1
ATOM 702 C CA . ALA A 1 89 ? -12.306 -11.611 15.223 1.00 97.19 89 ALA A CA 1
ATOM 703 C C . ALA A 1 89 ? -12.294 -10.244 15.926 1.00 97.19 89 ALA A C 1
ATOM 705 O O . ALA A 1 89 ? -13.326 -9.782 16.414 1.00 97.19 89 ALA A O 1
ATOM 706 N N . PHE A 1 90 ? -11.143 -9.569 15.923 1.00 96.94 90 PHE A N 1
ATOM 707 C CA . PHE A 1 90 ? -11.006 -8.218 16.458 1.00 96.94 90 PHE A CA 1
ATOM 708 C C . PHE A 1 90 ? -11.820 -7.190 15.660 1.00 96.94 90 PHE A C 1
ATOM 710 O O . PHE A 1 90 ? -12.510 -6.363 16.253 1.00 96.94 90 PHE A O 1
ATOM 717 N N . LEU A 1 91 ? -11.804 -7.271 14.326 1.00 96.06 91 LEU A N 1
ATOM 718 C CA . LEU A 1 91 ? -12.619 -6.418 13.462 1.00 96.06 91 LEU A CA 1
ATOM 719 C C . LEU A 1 91 ? -14.118 -6.608 13.741 1.00 96.06 91 LEU A C 1
ATOM 721 O O . LEU A 1 91 ? -14.827 -5.624 13.909 1.00 96.06 91 LEU A O 1
ATOM 725 N N . VAL A 1 92 ? -14.597 -7.851 13.857 1.00 97.38 92 VAL A N 1
ATOM 726 C CA . VAL A 1 92 ? -16.000 -8.150 14.203 1.00 97.38 92 VAL A CA 1
ATOM 727 C C . VAL A 1 92 ? -16.370 -7.584 15.569 1.00 97.38 92 VAL A C 1
ATOM 729 O O . VAL A 1 92 ? -17.455 -7.028 15.715 1.00 97.38 92 VAL A O 1
ATOM 732 N N . LEU A 1 93 ? -15.476 -7.684 16.557 1.00 97.19 93 LEU A N 1
ATOM 733 C CA . LEU A 1 93 ? -15.689 -7.078 17.871 1.00 97.19 93 LEU A CA 1
ATOM 734 C C . LEU A 1 93 ? -15.865 -5.561 17.744 1.00 97.19 93 LEU A C 1
ATOM 736 O O . LEU A 1 93 ? -16.833 -5.022 18.277 1.00 97.19 93 LEU A O 1
ATOM 740 N N . ILE A 1 94 ? -14.977 -4.885 17.006 1.00 96.50 94 ILE A N 1
ATOM 741 C CA . ILE A 1 94 ? -15.079 -3.440 16.757 1.00 96.50 94 ILE A CA 1
ATOM 742 C C . ILE A 1 94 ? -16.407 -3.102 16.086 1.00 96.50 94 ILE A C 1
ATOM 744 O O . ILE A 1 94 ? -17.103 -2.201 16.552 1.00 96.50 94 ILE A O 1
ATOM 748 N N . ILE A 1 95 ? -16.784 -3.827 15.031 1.00 96.62 95 ILE A N 1
ATOM 749 C CA . ILE A 1 95 ? -18.032 -3.560 14.316 1.00 96.62 95 ILE A CA 1
ATOM 750 C C . ILE A 1 95 ? -19.246 -3.796 15.227 1.00 96.62 95 ILE A C 1
ATOM 752 O O . ILE A 1 95 ? -20.181 -2.999 15.220 1.00 96.62 95 ILE A O 1
ATOM 756 N N . GLY A 1 96 ? -19.211 -4.827 16.074 1.00 95.88 96 GLY A N 1
ATOM 757 C CA . GLY A 1 96 ? -20.242 -5.072 17.080 1.00 95.88 96 GLY A CA 1
ATOM 758 C C . GLY A 1 96 ? -20.384 -3.904 18.058 1.00 95.88 96 GLY A C 1
ATOM 759 O O . GLY A 1 96 ? -21.495 -3.445 18.310 1.00 95.88 96 GLY A O 1
ATOM 760 N N . VAL A 1 97 ? -19.269 -3.359 18.555 1.00 95.94 97 VAL A N 1
ATOM 761 C CA . VAL A 1 97 ? -19.280 -2.165 19.418 1.00 95.94 97 VAL A CA 1
ATOM 762 C C . VAL A 1 97 ? -19.810 -0.939 18.667 1.00 95.94 97 VAL A C 1
ATOM 764 O O . VAL A 1 97 ? -20.639 -0.211 19.211 1.00 95.94 97 VAL A O 1
ATOM 767 N N . MET A 1 98 ? -19.386 -0.720 17.419 1.00 93.94 98 MET A N 1
ATOM 768 C CA . MET A 1 98 ? -19.887 0.382 16.587 1.00 93.94 98 MET A CA 1
ATOM 769 C C . MET A 1 98 ? -21.393 0.274 16.341 1.00 93.94 98 MET A C 1
ATOM 771 O O . MET A 1 98 ? -22.087 1.277 16.458 1.00 93.94 98 MET A O 1
ATOM 775 N N . SER A 1 99 ? -21.909 -0.928 16.079 1.00 94.50 99 SER A N 1
ATOM 776 C CA . SER A 1 99 ? -23.342 -1.187 15.904 1.00 94.50 99 SER A CA 1
ATOM 777 C C . SER A 1 99 ? -24.132 -0.933 17.197 1.00 94.50 99 SER A C 1
ATOM 779 O O . SER A 1 99 ? -25.177 -0.286 17.162 1.00 94.50 99 SER A O 1
ATOM 781 N N . LEU A 1 100 ? -23.593 -1.322 18.364 1.00 93.44 100 LEU A N 1
ATOM 782 C CA . LEU A 1 100 ? -24.204 -1.025 19.669 1.00 93.44 100 LEU A CA 1
ATOM 783 C C . LEU A 1 100 ? -24.318 0.482 19.933 1.00 93.44 100 LEU A C 1
ATOM 785 O O . LEU A 1 100 ? -25.365 0.954 20.377 1.00 93.44 100 LEU A O 1
ATOM 789 N N . ILE A 1 101 ? -23.249 1.235 19.655 1.00 93.38 101 ILE A N 1
ATOM 790 C CA . ILE A 1 101 ? -23.240 2.704 19.754 1.00 93.38 101 ILE A CA 1
ATOM 791 C C . ILE A 1 101 ? -24.157 3.312 18.681 1.00 93.38 101 ILE A C 1
ATOM 793 O O . ILE A 1 101 ? -24.825 4.318 18.934 1.00 93.38 101 ILE A O 1
ATOM 797 N N . GLY A 1 102 ? -24.232 2.678 17.509 1.00 88.62 102 GLY A N 1
ATOM 798 C CA . GLY A 1 102 ? -25.028 3.078 16.350 1.00 88.62 102 GLY A CA 1
ATOM 799 C C . GLY A 1 102 ? -26.514 3.265 16.642 1.00 88.62 102 GLY A C 1
ATOM 800 O O . GLY A 1 102 ? -27.139 4.126 16.033 1.00 88.62 102 GLY A O 1
ATOM 801 N N . ASN A 1 103 ? -27.051 2.594 17.666 1.00 87.19 103 ASN A N 1
ATOM 802 C CA . ASN A 1 103 ? -28.407 2.849 18.171 1.00 87.19 103 ASN A CA 1
ATOM 803 C C . ASN A 1 103 ? -28.645 4.313 18.592 1.00 87.19 103 ASN A C 1
ATOM 805 O O . ASN A 1 103 ? -29.787 4.759 18.647 1.00 87.19 103 ASN A O 1
ATOM 809 N N . SER A 1 104 ? -27.582 5.054 18.917 1.00 89.56 104 SER A N 1
ATOM 810 C CA . SER A 1 104 ? -27.643 6.478 19.275 1.00 89.56 104 SER A CA 1
ATOM 811 C C . SER A 1 104 ? -27.164 7.417 18.165 1.00 89.56 104 SER A C 1
ATOM 813 O O . SER A 1 104 ? -27.507 8.597 18.179 1.00 89.56 104 SER A O 1
ATOM 815 N N . VAL A 1 105 ? -26.375 6.918 17.209 1.00 92.00 105 VAL A N 1
ATOM 816 C CA . VAL A 1 105 ? -25.753 7.711 16.142 1.00 92.00 105 VAL A CA 1
ATOM 817 C C . VAL A 1 105 ? -25.786 6.899 14.848 1.00 92.00 105 VAL A C 1
ATOM 819 O O . VAL A 1 105 ? -24.961 6.004 14.655 1.00 92.00 105 VAL A O 1
ATOM 822 N N . GLN A 1 106 ? -26.706 7.249 13.944 1.00 91.69 106 GLN A N 1
ATOM 823 C CA . GLN A 1 106 ? -26.961 6.511 12.698 1.00 91.69 106 GLN A CA 1
ATOM 824 C C . GLN A 1 106 ? -25.694 6.286 11.860 1.00 91.69 106 GLN A C 1
ATOM 826 O O . GLN A 1 106 ? -25.476 5.196 11.343 1.00 91.69 106 GLN A O 1
ATOM 831 N N . THR A 1 107 ? -24.790 7.267 11.818 1.00 93.25 107 THR A N 1
ATOM 832 C CA . THR A 1 107 ? -23.525 7.165 11.081 1.00 93.25 107 THR A CA 1
ATOM 833 C C . THR A 1 107 ? -22.696 5.945 11.489 1.00 93.25 107 THR A C 1
ATOM 835 O O . THR A 1 107 ? -22.113 5.285 10.634 1.00 93.25 107 THR A O 1
ATOM 838 N N . PHE A 1 108 ? -22.633 5.612 12.785 1.00 94.06 108 PHE A N 1
ATOM 839 C CA . PHE A 1 108 ? -21.882 4.434 13.232 1.00 94.06 108 PHE A CA 1
ATOM 840 C C . PHE A 1 108 ? -22.570 3.127 12.842 1.00 94.06 108 PHE A C 1
ATOM 842 O O . PHE A 1 108 ? -21.871 2.157 12.555 1.00 94.06 108 PHE A O 1
ATOM 849 N N . HIS A 1 109 ? -23.905 3.114 12.798 1.00 94.75 109 HIS A N 1
ATOM 850 C CA . HIS A 1 109 ? -24.678 1.970 12.323 1.00 94.75 109 HIS A CA 1
ATOM 851 C C . HIS A 1 109 ? -24.411 1.712 10.833 1.00 94.75 109 HIS A C 1
ATOM 853 O O . HIS A 1 109 ? -24.049 0.601 10.461 1.00 94.75 109 HIS A O 1
ATOM 859 N N . ASP A 1 110 ? -24.477 2.746 9.995 1.00 95.62 110 ASP A N 1
ATOM 860 C CA . ASP A 1 110 ? -24.278 2.603 8.547 1.00 95.62 110 ASP A CA 1
ATOM 861 C C . ASP A 1 110 ? -22.842 2.175 8.195 1.00 95.62 110 ASP A C 1
ATOM 863 O O . ASP A 1 110 ? -22.627 1.328 7.326 1.00 95.62 110 ASP A O 1
ATOM 867 N N . ILE A 1 111 ? -21.836 2.711 8.902 1.00 96.25 111 ILE A N 1
ATOM 868 C CA . ILE A 1 111 ? -20.441 2.269 8.734 1.00 96.25 111 ILE A CA 1
ATOM 869 C C . ILE A 1 111 ? -20.284 0.808 9.172 1.00 96.25 111 ILE A C 1
ATOM 871 O O . ILE A 1 111 ? -19.595 0.037 8.501 1.00 96.25 111 ILE A O 1
ATOM 875 N N . ALA A 1 112 ? -20.904 0.416 10.290 1.00 96.69 112 ALA A N 1
ATOM 876 C CA . ALA A 1 112 ? -20.877 -0.962 10.770 1.00 96.69 112 ALA A CA 1
ATOM 877 C C . ALA A 1 112 ? -21.496 -1.926 9.744 1.00 96.69 112 ALA A C 1
ATOM 879 O O . ALA A 1 112 ? -20.884 -2.948 9.428 1.00 96.69 112 ALA A O 1
ATOM 880 N N . ASP A 1 113 ? -22.645 -1.570 9.169 1.00 95.94 113 ASP A N 1
ATOM 881 C CA . ASP A 1 113 ? -23.324 -2.359 8.139 1.00 95.94 113 ASP A CA 1
ATOM 882 C C . ASP A 1 113 ? -22.472 -2.507 6.878 1.00 95.94 113 ASP A C 1
ATOM 884 O O . ASP A 1 113 ? -22.321 -3.617 6.359 1.00 95.94 113 ASP A O 1
ATOM 888 N N . PHE A 1 114 ? -21.844 -1.422 6.414 1.00 97.12 114 PHE A N 1
ATOM 889 C CA . PHE A 1 114 ? -20.921 -1.475 5.280 1.00 97.12 114 PHE A CA 1
ATOM 890 C C . PHE A 1 114 ? -19.736 -2.420 5.539 1.00 97.12 114 PHE A C 1
ATOM 892 O O . PHE A 1 114 ? -19.389 -3.243 4.682 1.00 97.12 114 PHE A O 1
ATOM 899 N N . LEU A 1 115 ? -19.116 -2.330 6.721 1.00 96.69 115 LEU A N 1
ATOM 900 C CA . LEU A 1 115 ? -17.985 -3.186 7.086 1.00 96.69 115 LEU A CA 1
ATOM 901 C C . LEU A 1 115 ? -18.402 -4.657 7.235 1.00 96.69 115 LEU A C 1
ATOM 903 O O . LEU A 1 115 ? -17.660 -5.540 6.799 1.00 96.69 115 LEU A O 1
ATOM 907 N N . LEU A 1 116 ? -19.587 -4.935 7.793 1.00 96.31 116 LEU A N 1
ATOM 908 C CA . LEU A 1 116 ? -20.143 -6.292 7.875 1.00 96.31 116 LEU A CA 1
ATOM 909 C C . LEU A 1 116 ? -20.469 -6.860 6.496 1.00 96.31 116 LEU A C 1
ATOM 911 O O . LEU A 1 116 ? -20.130 -8.011 6.224 1.00 96.31 116 LEU A O 1
ATOM 915 N N . ALA A 1 117 ? -21.072 -6.067 5.609 1.00 97.12 117 ALA A N 1
ATOM 916 C CA . ALA A 1 117 ? -21.392 -6.494 4.249 1.00 97.12 117 ALA A CA 1
ATOM 917 C C . ALA A 1 117 ? -20.135 -6.912 3.468 1.00 97.12 117 ALA A C 1
ATOM 919 O O . ALA A 1 117 ? -20.173 -7.845 2.665 1.00 97.12 117 ALA A O 1
ATOM 920 N N . ASN A 1 118 ? -19.000 -6.268 3.753 1.00 97.44 118 ASN A N 1
ATOM 921 C CA . ASN A 1 118 ? -17.726 -6.510 3.078 1.00 97.44 118 ASN A CA 1
ATOM 922 C C . ASN A 1 118 ? -16.732 -7.341 3.899 1.00 97.44 118 ASN A C 1
ATOM 924 O O . ASN A 1 118 ? -15.564 -7.461 3.522 1.00 97.44 118 ASN A O 1
ATOM 928 N N . ILE A 1 119 ? -17.182 -7.968 4.987 1.00 96.75 119 ILE A N 1
ATOM 929 C CA . ILE A 1 119 ? -16.318 -8.689 5.926 1.00 96.75 119 ILE A CA 1
ATOM 930 C C . ILE A 1 119 ? -15.484 -9.787 5.256 1.00 96.75 119 ILE A C 1
ATOM 932 O O . ILE A 1 119 ? -14.281 -9.900 5.493 1.00 96.75 119 ILE A O 1
ATOM 936 N N . TRP A 1 120 ? -16.101 -10.572 4.370 1.00 96.94 120 TRP A N 1
ATOM 937 C CA . TRP A 1 120 ? -15.430 -11.662 3.663 1.00 96.94 120 TRP A CA 1
ATOM 938 C C . TRP A 1 120 ? -14.371 -11.151 2.694 1.00 96.94 120 TRP A C 1
ATOM 940 O O . TRP A 1 120 ? -13.321 -11.772 2.542 1.00 96.94 120 TRP A O 1
ATOM 950 N N . LEU A 1 121 ? -14.625 -10.002 2.071 1.00 95.56 121 LEU A N 1
ATOM 951 C CA . LEU A 1 121 ? -13.694 -9.362 1.155 1.00 95.56 121 LEU A CA 1
ATOM 952 C C . LEU A 1 121 ? -12.508 -8.763 1.927 1.00 95.56 121 LEU A C 1
ATOM 954 O O . LEU A 1 121 ? -11.361 -9.004 1.546 1.00 95.56 121 LEU A O 1
ATOM 958 N N . ILE A 1 122 ? -12.764 -8.070 3.045 1.00 95.38 122 ILE A N 1
ATOM 959 C CA . ILE A 1 122 ? -11.722 -7.557 3.952 1.00 95.38 122 ILE A CA 1
ATOM 960 C C . ILE A 1 122 ? -10.843 -8.710 4.451 1.00 95.38 122 ILE A C 1
ATOM 962 O O . ILE A 1 122 ? -9.615 -8.619 4.406 1.00 95.38 122 ILE A O 1
ATOM 966 N N . PHE A 1 123 ? -11.454 -9.821 4.873 1.00 96.69 123 PHE A N 1
ATOM 967 C CA . PHE A 1 123 ? -10.730 -11.009 5.316 1.00 96.69 123 PHE A CA 1
ATOM 968 C C . PHE A 1 123 ? -9.885 -11.627 4.199 1.00 96.69 123 PHE A C 1
ATOM 970 O O . PHE A 1 123 ? -8.701 -11.893 4.405 1.00 96.69 123 PHE A O 1
ATOM 977 N N . ALA A 1 124 ? -10.462 -11.828 3.011 1.00 95.94 124 ALA A N 1
ATOM 978 C CA . ALA A 1 124 ? -9.761 -12.419 1.875 1.00 95.94 124 ALA A CA 1
ATOM 979 C C . ALA A 1 124 ? -8.553 -11.574 1.449 1.00 95.94 124 ALA A C 1
ATOM 981 O O . ALA A 1 124 ? -7.469 -12.118 1.238 1.00 95.94 124 ALA A O 1
ATOM 982 N N . LEU A 1 125 ? -8.706 -10.248 1.376 1.00 94.62 125 LEU A N 1
ATOM 983 C CA . LEU A 1 125 ? -7.606 -9.337 1.055 1.00 94.62 125 LEU A CA 1
ATOM 984 C C . LEU A 1 125 ? -6.567 -9.257 2.174 1.00 94.62 125 LEU A C 1
ATOM 986 O O . LEU A 1 125 ? -5.370 -9.254 1.887 1.00 94.62 125 LEU A O 1
ATOM 990 N N . GLY A 1 126 ? -6.995 -9.256 3.438 1.00 94.25 126 GLY A N 1
ATOM 991 C CA . GLY A 1 126 ? -6.092 -9.319 4.587 1.00 94.25 126 GLY A CA 1
ATOM 992 C C . GLY A 1 126 ? -5.249 -10.596 4.588 1.00 94.25 126 GLY A C 1
ATOM 993 O O . GLY A 1 126 ? -4.033 -10.536 4.774 1.00 94.25 126 GLY A O 1
ATOM 994 N N . LEU A 1 127 ? -5.866 -11.744 4.299 1.00 94.88 127 LEU A N 1
ATOM 995 C CA . LEU A 1 127 ? -5.184 -13.031 4.153 1.00 94.88 127 LEU A CA 1
ATOM 996 C C . LEU A 1 127 ? -4.210 -13.005 2.975 1.00 94.88 127 LEU A C 1
ATOM 998 O O . LEU A 1 127 ? -3.051 -13.393 3.115 1.00 94.88 127 LEU A O 1
ATOM 1002 N N . LEU A 1 128 ? -4.653 -12.499 1.829 1.00 94.06 128 LEU A N 1
ATOM 1003 C CA . LEU A 1 128 ? -3.841 -12.363 0.625 1.00 94.06 128 LEU A CA 1
ATOM 1004 C C . LEU A 1 128 ? -2.607 -11.475 0.864 1.00 94.06 128 LEU A C 1
ATOM 1006 O O . LEU A 1 128 ? -1.502 -11.843 0.462 1.00 94.06 128 LEU A O 1
ATOM 1010 N N . PHE A 1 129 ? -2.757 -10.355 1.574 1.00 93.75 129 PHE A N 1
ATOM 1011 C CA . PHE A 1 129 ? -1.645 -9.480 1.952 1.00 93.75 129 PHE A CA 1
ATOM 1012 C C . PHE A 1 129 ? -0.703 -10.143 2.967 1.00 93.75 129 PHE A C 1
ATOM 1014 O O . PHE A 1 129 ? 0.517 -10.095 2.803 1.00 93.75 129 PHE A O 1
ATOM 1021 N N . SER A 1 130 ? -1.261 -10.825 3.971 1.00 91.44 130 SER A N 1
ATOM 1022 C CA . SER A 1 130 ? -0.507 -11.571 4.986 1.00 91.44 130 SER A CA 1
ATOM 1023 C C . SER A 1 130 ? 0.371 -12.657 4.348 1.00 91.44 130 SER A C 1
ATOM 1025 O O . SER A 1 130 ? 1.585 -12.706 4.572 1.00 91.44 130 SER A O 1
ATOM 1027 N N . TYR A 1 131 ? -0.201 -13.461 3.445 1.00 91.19 131 TYR A N 1
ATOM 1028 C CA . TYR A 1 131 ? 0.540 -14.473 2.690 1.00 91.19 131 TYR A CA 1
ATOM 1029 C C . TYR A 1 131 ? 1.526 -13.867 1.692 1.00 91.19 131 TYR A C 1
ATOM 1031 O O . TYR A 1 131 ? 2.639 -14.374 1.562 1.00 91.19 131 TYR A O 1
ATOM 1039 N N . SER A 1 132 ? 1.166 -12.776 1.014 1.00 90.38 132 SER A N 1
ATOM 1040 C CA . SER A 1 132 ? 2.092 -12.053 0.137 1.00 90.38 132 SER A CA 1
ATOM 1041 C C . SER A 1 132 ? 3.341 -11.603 0.900 1.00 90.38 132 SER A C 1
ATOM 1043 O O . SER A 1 132 ? 4.466 -11.846 0.455 1.00 90.38 132 SER A O 1
ATOM 1045 N N . ASN A 1 133 ? 3.166 -11.040 2.098 1.00 88.00 133 ASN A N 1
ATOM 1046 C CA . ASN A 1 133 ? 4.276 -10.622 2.947 1.00 88.00 133 ASN A CA 1
ATOM 1047 C C . ASN A 1 133 ? 5.099 -11.819 3.462 1.00 88.00 133 ASN A C 1
ATOM 1049 O O . ASN A 1 133 ? 6.331 -11.782 3.465 1.00 88.00 133 ASN A O 1
ATOM 1053 N N . PHE A 1 134 ? 4.440 -12.915 3.844 1.00 87.88 134 PHE A N 1
ATOM 1054 C CA . PHE A 1 134 ? 5.106 -14.160 4.240 1.00 87.88 134 PHE A CA 1
ATOM 1055 C C . PHE A 1 134 ? 5.970 -14.748 3.109 1.00 87.88 134 PHE A C 1
ATOM 1057 O O . PHE A 1 134 ? 7.153 -15.047 3.302 1.00 87.88 134 PHE A O 1
ATOM 1064 N N . PHE A 1 135 ? 5.423 -14.861 1.895 1.00 88.69 135 PHE A N 1
ATOM 1065 C CA . PHE A 1 135 ? 6.162 -15.371 0.738 1.00 88.69 135 PHE A CA 1
ATOM 1066 C C . PHE A 1 135 ? 7.252 -14.410 0.267 1.00 88.69 135 PHE A C 1
ATOM 1068 O O . PHE A 1 135 ? 8.320 -14.871 -0.138 1.00 88.69 135 PHE A O 1
ATOM 1075 N N . SER A 1 136 ? 7.033 -13.098 0.374 1.00 85.81 136 SER A N 1
ATOM 1076 C CA . SER A 1 136 ? 8.060 -12.086 0.108 1.00 85.81 136 SER A CA 1
ATOM 1077 C C . SER A 1 136 ? 9.281 -12.280 1.011 1.00 85.81 136 SER A C 1
ATOM 1079 O O . SER A 1 136 ? 10.418 -12.251 0.537 1.00 85.81 136 SER A O 1
ATOM 1081 N N . ARG A 1 137 ? 9.067 -12.583 2.299 1.00 82.88 137 ARG A N 1
ATOM 1082 C CA . ARG A 1 137 ? 10.154 -12.882 3.243 1.00 82.88 137 ARG A CA 1
ATOM 1083 C C . ARG A 1 137 ? 10.871 -14.190 2.924 1.00 82.88 137 ARG A C 1
ATOM 1085 O O . ARG A 1 137 ? 12.102 -14.225 2.956 1.00 82.88 137 ARG A O 1
ATOM 1092 N N . ARG A 1 138 ? 10.124 -15.253 2.602 1.00 83.50 138 ARG A N 1
ATOM 1093 C CA . ARG A 1 138 ? 10.681 -16.606 2.435 1.00 83.50 138 ARG A CA 1
ATOM 1094 C C . ARG A 1 138 ? 11.255 -16.901 1.044 1.00 83.50 138 ARG A C 1
ATOM 1096 O O . ARG A 1 138 ? 12.200 -17.677 0.940 1.00 83.50 138 ARG A O 1
ATOM 1103 N N . TYR A 1 139 ? 10.735 -16.275 -0.011 1.00 84.31 139 TYR A N 1
ATOM 1104 C CA . TYR A 1 139 ? 11.112 -16.522 -1.411 1.00 84.31 139 TYR A CA 1
ATOM 1105 C C . TYR A 1 139 ? 11.410 -15.221 -2.170 1.00 84.31 139 TYR A C 1
ATOM 1107 O O . TYR A 1 139 ? 10.909 -15.017 -3.279 1.00 84.31 139 TYR A O 1
ATOM 1115 N N . LYS A 1 140 ? 12.254 -14.357 -1.584 1.00 79.25 140 LYS A N 1
ATOM 1116 C CA . LYS A 1 140 ? 12.572 -13.006 -2.088 1.00 79.25 140 LYS A CA 1
ATOM 1117 C C . LYS A 1 140 ? 12.752 -12.938 -3.604 1.00 79.25 140 LYS A C 1
ATOM 1119 O O . LYS A 1 140 ? 12.051 -12.176 -4.252 1.00 79.25 140 LYS A O 1
ATOM 1124 N N . GLU A 1 141 ? 13.634 -13.744 -4.196 1.00 77.88 141 GLU A N 1
ATOM 1125 C CA . GLU A 1 141 ? 13.934 -13.626 -5.633 1.00 77.88 141 GLU A CA 1
ATOM 1126 C C . GLU A 1 141 ? 12.794 -14.084 -6.551 1.00 77.88 141 GLU A C 1
ATOM 1128 O O . GLU A 1 141 ? 12.507 -13.421 -7.548 1.00 77.88 141 GLU A O 1
ATOM 1133 N N . LYS A 1 142 ? 12.111 -15.184 -6.207 1.00 80.25 142 LYS A N 1
ATOM 1134 C CA . LYS A 1 142 ? 11.018 -15.737 -7.025 1.00 80.25 142 LYS A CA 1
ATOM 1135 C C . LYS A 1 142 ? 9.716 -14.956 -6.881 1.00 80.25 142 LYS A C 1
ATOM 1137 O O . LYS A 1 142 ? 8.926 -14.949 -7.816 1.00 80.25 142 LYS A O 1
ATOM 1142 N N . PHE A 1 143 ? 9.481 -14.324 -5.731 1.00 84.88 143 PHE A N 1
ATOM 1143 C CA . PHE A 1 143 ? 8.217 -13.647 -5.428 1.00 84.88 143 PHE A CA 1
ATOM 1144 C C . PHE A 1 143 ? 8.248 -12.134 -5.701 1.00 84.88 143 PHE A C 1
ATOM 1146 O O . PHE A 1 143 ? 7.201 -11.489 -5.758 1.00 84.88 143 PHE A O 1
ATOM 1153 N N . ARG A 1 144 ? 9.435 -11.560 -5.947 1.00 84.06 144 ARG A N 1
ATOM 1154 C CA . ARG A 1 144 ? 9.630 -10.117 -6.177 1.00 84.06 144 ARG A CA 1
ATOM 1155 C C . ARG A 1 144 ? 8.757 -9.531 -7.295 1.00 84.06 144 ARG A C 1
ATOM 1157 O O . ARG A 1 144 ? 8.364 -8.377 -7.202 1.00 84.06 144 ARG A O 1
ATOM 1164 N N . TRP A 1 145 ? 8.436 -10.308 -8.331 1.00 82.75 145 TRP A N 1
ATOM 1165 C CA . TRP A 1 145 ? 7.617 -9.844 -9.462 1.00 82.75 145 TRP A CA 1
ATOM 1166 C C . TRP A 1 145 ? 6.113 -9.763 -9.156 1.00 82.75 145 TRP A C 1
ATOM 1168 O O . TRP A 1 145 ? 5.386 -9.094 -9.888 1.00 82.75 145 TRP A O 1
ATOM 1178 N N . VAL A 1 146 ? 5.641 -10.430 -8.095 1.00 88.88 146 VAL A N 1
ATOM 1179 C CA . VAL A 1 146 ? 4.222 -10.434 -7.692 1.00 88.88 146 VAL A CA 1
ATOM 1180 C C . VAL A 1 146 ? 3.921 -9.311 -6.693 1.00 88.88 146 VAL A C 1
ATOM 1182 O O . VAL A 1 146 ? 2.789 -8.845 -6.588 1.00 88.88 146 VAL A O 1
ATOM 1185 N N . GLN A 1 147 ? 4.939 -8.824 -5.981 1.00 89.38 147 GLN A N 1
ATOM 1186 C CA . GLN A 1 147 ? 4.796 -7.798 -4.947 1.00 89.38 147 GLN A CA 1
ATOM 1187 C C . GLN A 1 147 ? 4.115 -6.499 -5.434 1.00 89.38 147 GLN A C 1
ATOM 1189 O O . GLN A 1 147 ? 3.206 -6.051 -4.732 1.00 89.38 147 GLN A O 1
ATOM 1194 N N . PRO A 1 148 ? 4.440 -5.932 -6.619 1.00 91.19 148 PRO A N 1
ATOM 1195 C CA . PRO A 1 148 ? 3.763 -4.738 -7.136 1.00 91.19 148 PRO A CA 1
ATOM 1196 C C . PRO A 1 148 ? 2.237 -4.874 -7.248 1.00 91.19 148 PRO A C 1
ATOM 1198 O O . PRO A 1 148 ? 1.509 -3.924 -6.956 1.00 91.19 148 PRO A O 1
ATOM 1201 N N . ILE A 1 149 ? 1.744 -6.061 -7.622 1.00 92.19 149 ILE A N 1
ATOM 1202 C CA . ILE A 1 149 ? 0.304 -6.339 -7.740 1.00 92.19 149 ILE A CA 1
ATOM 1203 C C . ILE A 1 149 ? -0.352 -6.266 -6.364 1.00 92.19 149 ILE A C 1
ATOM 1205 O O . ILE A 1 149 ? -1.352 -5.574 -6.191 1.00 92.19 149 ILE A O 1
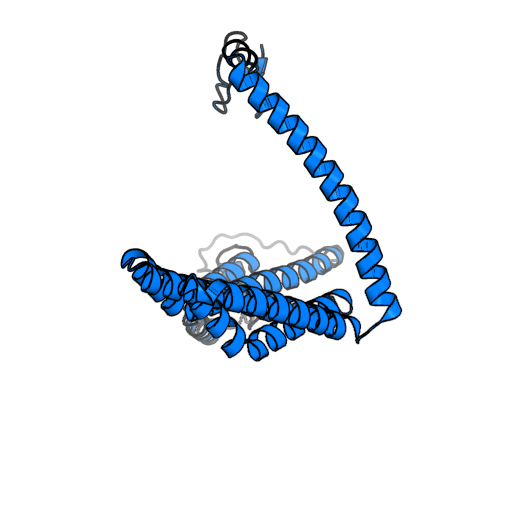ATOM 1209 N N . PHE A 1 150 ? 0.222 -6.948 -5.372 1.00 93.44 150 PHE A N 1
ATOM 1210 C CA . PHE A 1 150 ? -0.333 -6.974 -4.020 1.00 93.44 150 PHE A CA 1
ATOM 1211 C C . PHE A 1 150 ? -0.327 -5.597 -3.358 1.00 93.44 150 PHE A C 1
ATOM 1213 O O . PHE A 1 150 ? -1.293 -5.242 -2.686 1.00 93.44 150 PHE A O 1
ATOM 1220 N N . THR A 1 151 ? 0.718 -4.795 -3.583 1.00 90.19 151 THR A N 1
ATOM 1221 C CA . THR A 1 151 ? 0.750 -3.413 -3.090 1.00 90.19 151 THR A CA 1
ATOM 1222 C C . THR A 1 151 ? -0.299 -2.537 -3.764 1.00 90.19 151 THR A C 1
ATOM 1224 O O . THR A 1 151 ? -0.968 -1.771 -3.077 1.00 90.19 151 THR A O 1
ATOM 1227 N N . ALA A 1 152 ? -0.490 -2.672 -5.081 1.00 92.56 152 ALA A N 1
ATOM 1228 C CA . ALA A 1 152 ? -1.507 -1.911 -5.803 1.00 92.56 152 ALA A CA 1
ATOM 1229 C C . ALA A 1 152 ? -2.922 -2.280 -5.335 1.00 9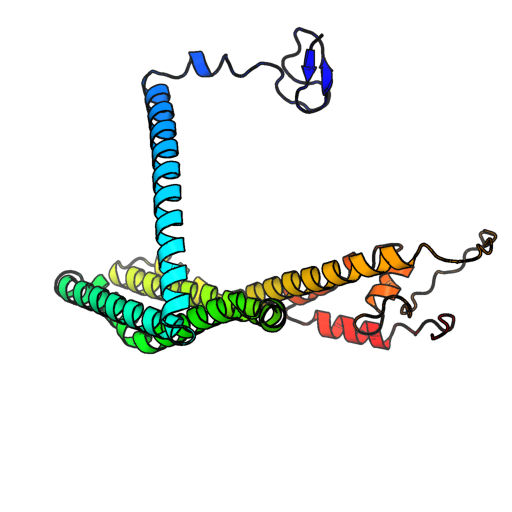2.56 152 ALA A C 1
ATOM 1231 O O . ALA A 1 152 ? -3.715 -1.390 -5.040 1.00 92.56 152 ALA A O 1
ATOM 1232 N N . LEU A 1 153 ? -3.205 -3.582 -5.197 1.00 94.44 153 LEU A N 1
ATOM 1233 C CA . LEU A 1 153 ? -4.475 -4.085 -4.668 1.00 94.44 153 LEU A CA 1
ATOM 1234 C C . LEU A 1 153 ? -4.744 -3.568 -3.252 1.00 94.44 153 LEU A C 1
ATOM 1236 O O . LEU A 1 153 ? -5.842 -3.092 -2.989 1.00 94.44 153 LEU A O 1
ATOM 1240 N N . GLY A 1 154 ? -3.750 -3.614 -2.359 1.00 93.44 154 GLY A N 1
ATOM 1241 C CA . GLY A 1 154 ? -3.901 -3.143 -0.980 1.00 93.44 154 GLY A CA 1
ATOM 1242 C C . GLY A 1 154 ? -4.187 -1.643 -0.884 1.00 93.44 154 GLY A C 1
ATOM 1243 O O . GLY A 1 154 ? -5.109 -1.241 -0.177 1.00 93.44 154 GLY A O 1
ATOM 1244 N N . ILE A 1 155 ? -3.443 -0.814 -1.626 1.00 93.56 155 ILE A N 1
ATOM 1245 C CA . ILE A 1 155 ? -3.643 0.646 -1.624 1.00 93.56 155 ILE A CA 1
ATOM 1246 C C . ILE A 1 155 ? -5.025 1.001 -2.175 1.00 93.56 155 ILE A C 1
ATOM 1248 O O . ILE A 1 155 ? -5.756 1.776 -1.564 1.00 93.56 155 ILE A O 1
ATOM 1252 N N . VAL A 1 156 ? -5.402 0.415 -3.309 1.00 95.56 156 VAL A N 1
ATOM 1253 C CA . VAL A 1 156 ? -6.690 0.685 -3.960 1.00 95.56 156 VAL A CA 1
ATOM 1254 C C . VAL A 1 156 ? -7.853 0.198 -3.111 1.00 95.56 156 VAL A C 1
ATOM 1256 O O . VAL A 1 156 ? -8.851 0.895 -2.986 1.00 95.56 156 VAL A O 1
ATOM 1259 N N . PHE A 1 157 ? -7.710 -0.951 -2.459 1.00 95.75 157 PHE A N 1
ATOM 1260 C CA . PHE A 1 157 ? -8.715 -1.428 -1.526 1.00 95.75 157 PHE A CA 1
ATOM 1261 C C . PHE A 1 157 ? -8.901 -0.492 -0.323 1.00 95.75 157 PHE A C 1
ATOM 1263 O O . PHE A 1 157 ? -10.030 -0.182 0.049 1.00 95.75 157 PHE A O 1
ATOM 1270 N N . GLY A 1 158 ? -7.802 0.007 0.251 1.00 94.75 158 GLY A N 1
ATOM 1271 C CA . GLY A 1 158 ? -7.863 0.999 1.325 1.00 94.75 158 GLY A CA 1
ATOM 1272 C C . GLY A 1 158 ? -8.544 2.297 0.882 1.00 94.75 158 GLY A C 1
ATOM 1273 O O . GLY A 1 158 ? -9.392 2.821 1.601 1.00 94.75 158 GLY A O 1
ATOM 1274 N N . LEU A 1 159 ? -8.228 2.781 -0.324 1.00 95.75 159 LEU A N 1
ATOM 1275 C CA . LEU A 1 159 ? -8.880 3.954 -0.917 1.00 95.75 159 LEU A CA 1
ATOM 1276 C C . LEU A 1 159 ? -10.372 3.724 -1.176 1.00 95.75 159 LEU A C 1
ATOM 1278 O O . LEU A 1 159 ? -11.168 4.629 -0.952 1.00 95.75 159 LEU A O 1
ATOM 1282 N N . TRP A 1 160 ? -10.757 2.522 -1.602 1.00 96.50 160 TRP A N 1
ATOM 1283 C CA . TRP A 1 160 ? -12.156 2.151 -1.799 1.00 96.50 160 TRP A CA 1
ATOM 1284 C C . TRP A 1 160 ? -12.947 2.178 -0.487 1.00 96.50 160 TRP A C 1
ATOM 1286 O O . TRP A 1 160 ? -13.977 2.844 -0.417 1.00 96.50 160 TRP A O 1
ATOM 1296 N N . ILE A 1 161 ? -12.429 1.545 0.575 1.00 96.06 161 ILE A N 1
ATOM 1297 C CA . ILE A 1 161 ? -13.045 1.606 1.912 1.00 96.06 161 ILE A CA 1
ATOM 1298 C C . ILE A 1 161 ? -13.168 3.060 2.378 1.00 96.06 161 ILE A C 1
ATOM 1300 O O . ILE A 1 161 ? -14.224 3.469 2.852 1.00 96.06 161 ILE A O 1
ATOM 1304 N N . ALA A 1 162 ? -12.098 3.850 2.243 1.00 96.38 162 ALA A N 1
ATOM 1305 C CA . ALA A 1 162 ? -12.100 5.249 2.659 1.00 96.38 162 ALA A CA 1
ATOM 1306 C C . ALA A 1 162 ? -13.125 6.083 1.876 1.00 96.38 162 ALA A C 1
ATOM 1308 O O . ALA A 1 162 ? -13.794 6.932 2.460 1.00 96.38 162 ALA A O 1
ATOM 1309 N N . SER A 1 163 ? -13.266 5.823 0.574 1.00 96.94 163 SER A N 1
ATOM 1310 C CA . SER A 1 163 ? -14.261 6.463 -0.284 1.00 96.94 163 SER A CA 1
ATOM 1311 C C . SER A 1 163 ? -15.682 6.168 0.189 1.00 96.94 163 SER A C 1
ATOM 1313 O O . SER A 1 163 ? -16.477 7.096 0.304 1.00 96.94 163 SER A O 1
ATOM 1315 N N . GLU A 1 164 ? -15.993 4.910 0.506 1.00 96.56 164 GLU A N 1
ATOM 1316 C CA . GLU A 1 164 ? -17.340 4.537 0.946 1.00 96.56 164 GLU A CA 1
ATOM 1317 C C . GLU A 1 164 ? -17.661 5.091 2.335 1.00 96.56 164 GLU A C 1
ATOM 1319 O O . GLU A 1 164 ? -18.731 5.652 2.556 1.00 96.56 164 GLU A O 1
ATOM 1324 N N . ILE A 1 165 ? -16.704 5.020 3.266 1.00 95.81 165 ILE A N 1
ATOM 1325 C CA . ILE A 1 165 ? -16.861 5.632 4.589 1.00 95.81 165 ILE A CA 1
ATOM 1326 C C . ILE A 1 165 ? -17.108 7.138 4.436 1.00 95.81 165 ILE A C 1
ATOM 1328 O O . ILE A 1 165 ? -18.024 7.670 5.059 1.00 95.81 165 ILE A O 1
ATOM 1332 N N . MET A 1 166 ? -16.348 7.830 3.578 1.00 96.06 166 MET A N 1
ATOM 1333 C CA . MET A 1 166 ? -16.579 9.253 3.303 1.00 96.06 166 MET A CA 1
ATOM 1334 C C . MET A 1 166 ? -17.966 9.523 2.714 1.00 96.06 166 MET A C 1
ATOM 1336 O O . MET A 1 166 ? -18.587 10.507 3.109 1.00 96.06 166 MET A O 1
ATOM 1340 N N . PHE A 1 167 ? -18.462 8.666 1.821 1.00 96.69 167 PHE A N 1
ATOM 1341 C CA . PHE A 1 167 ? -19.807 8.788 1.260 1.00 96.69 167 PHE A CA 1
ATOM 1342 C C . PHE A 1 167 ? -20.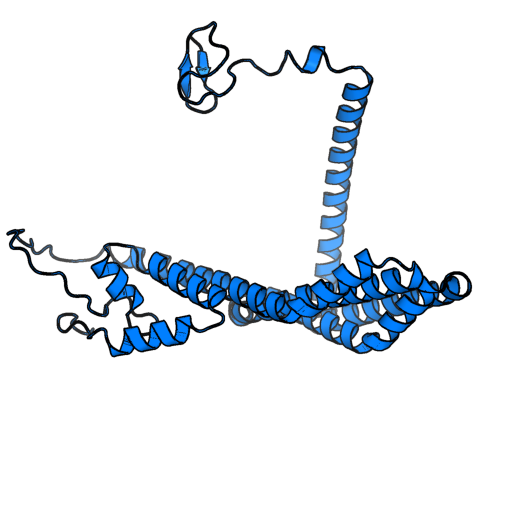888 8.635 2.342 1.00 96.69 167 PHE A C 1
ATOM 1344 O O . PHE A 1 167 ? -21.766 9.487 2.452 1.00 96.69 167 PHE A O 1
ATOM 1351 N N . ILE A 1 168 ? -20.774 7.626 3.211 1.00 95.50 168 ILE A N 1
ATOM 1352 C CA . ILE A 1 168 ? -21.694 7.410 4.343 1.00 95.50 168 ILE A CA 1
ATOM 1353 C C . ILE A 1 168 ? -21.677 8.599 5.312 1.00 95.50 168 ILE A C 1
ATOM 1355 O O . ILE A 1 168 ? -22.721 9.020 5.812 1.00 95.50 168 ILE A O 1
ATOM 1359 N N . LEU A 1 169 ? -20.500 9.169 5.586 1.00 95.25 169 LEU A N 1
ATOM 1360 C CA . LEU A 1 169 ? -20.399 10.391 6.384 1.00 95.25 169 LEU A CA 1
ATOM 1361 C C . LEU A 1 169 ? -21.093 11.564 5.679 1.00 95.25 169 LEU A C 1
ATOM 1363 O O . LEU A 1 169 ? -21.840 12.301 6.320 1.00 95.25 169 LEU A O 1
ATOM 1367 N N . ALA A 1 170 ? -20.867 11.737 4.375 1.00 95.94 170 ALA A N 1
ATOM 1368 C CA . ALA A 1 170 ? -21.453 12.823 3.596 1.00 95.94 170 ALA A CA 1
ATOM 1369 C C . ALA A 1 170 ? -22.985 12.797 3.637 1.00 95.94 170 ALA A C 1
ATOM 1371 O O . ALA A 1 170 ? -23.602 13.834 3.882 1.00 95.94 170 ALA A O 1
ATOM 1372 N N . THR A 1 171 ? -23.583 11.617 3.457 1.00 95.06 171 THR A N 1
ATOM 1373 C CA . THR A 1 171 ? -25.040 11.438 3.460 1.00 95.06 171 THR A CA 1
ATOM 1374 C C . THR A 1 171 ? -25.636 11.650 4.8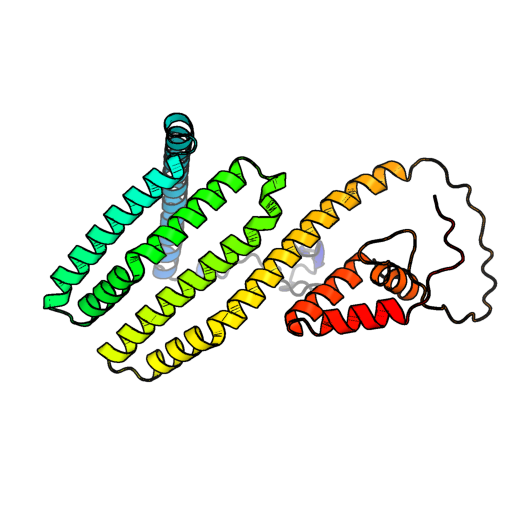49 1.00 95.06 171 THR A C 1
ATOM 1376 O O . THR A 1 171 ? -26.641 12.346 4.980 1.00 95.06 171 THR A O 1
ATOM 1379 N N . ASN A 1 172 ? -24.992 11.136 5.901 1.00 94.12 172 ASN A N 1
ATOM 1380 C CA . ASN A 1 172 ? -25.472 11.291 7.277 1.00 94.12 172 ASN A CA 1
ATOM 1381 C C . ASN A 1 172 ? -25.369 12.732 7.802 1.00 94.12 172 ASN A C 1
ATOM 1383 O O . ASN A 1 172 ? -26.257 13.191 8.520 1.00 94.12 172 ASN A O 1
ATOM 1387 N N . PHE A 1 173 ? -24.298 13.453 7.458 1.00 94.62 173 PHE A N 1
ATOM 1388 C CA . PHE A 1 173 ? -24.114 14.852 7.864 1.00 94.62 173 PHE A CA 1
ATOM 1389 C C . PHE A 1 173 ? -24.708 15.861 6.871 1.00 94.62 173 PHE A C 1
ATOM 1391 O O . PHE A 1 173 ? -24.696 17.058 7.154 1.00 94.62 173 PHE A O 1
ATOM 1398 N N . ASN A 1 174 ? -25.237 15.392 5.735 1.00 94.44 174 ASN A N 1
ATOM 1399 C CA . ASN A 1 174 ? -25.802 16.211 4.660 1.00 94.44 174 ASN A CA 1
ATOM 1400 C C . ASN A 1 174 ? -24.793 17.245 4.110 1.00 94.44 174 ASN A C 1
ATOM 1402 O O . ASN A 1 174 ? -25.079 18.438 3.996 1.00 94.44 174 ASN A O 1
ATOM 1406 N N . ILE A 1 175 ? -23.566 16.784 3.828 1.00 95.44 175 ILE A N 1
ATOM 1407 C CA . ILE A 1 175 ? -22.453 17.615 3.346 1.00 95.44 175 ILE A CA 1
ATOM 1408 C C . ILE A 1 175 ? -22.158 17.297 1.873 1.00 95.44 175 ILE A C 1
ATOM 1410 O O . ILE A 1 175 ? -21.385 16.391 1.560 1.00 95.44 175 ILE A O 1
ATOM 1414 N N . GLU A 1 176 ? -22.705 18.109 0.967 1.00 96.19 176 GLU A N 1
ATOM 1415 C CA . GLU A 1 176 ? -22.588 17.953 -0.498 1.00 96.19 176 GLU A CA 1
ATOM 1416 C C . GLU A 1 176 ? -21.129 17.919 -1.002 1.00 96.19 176 GLU A C 1
ATOM 1418 O O . GLU A 1 176 ? -20.762 17.170 -1.912 1.00 96.19 176 GLU A O 1
ATOM 1423 N N . PHE A 1 177 ? -20.246 18.696 -0.368 1.00 95.69 177 PHE A N 1
ATOM 1424 C CA . PHE A 1 177 ? -18.825 18.721 -0.716 1.00 95.69 177 PHE A CA 1
ATOM 1425 C C . PHE A 1 177 ? -18.138 17.358 -0.508 1.00 95.69 177 PHE A C 1
ATOM 1427 O O . PHE A 1 177 ? -17.353 16.928 -1.355 1.00 95.69 177 PHE A O 1
ATOM 1434 N N . LEU A 1 178 ? -18.442 16.654 0.591 1.00 94.19 178 LEU A N 1
ATOM 1435 C CA . LEU A 1 178 ? -17.865 15.334 0.883 1.00 94.19 178 LEU A CA 1
ATOM 1436 C C . LEU A 1 178 ? -18.419 14.259 -0.064 1.00 94.19 178 LEU A C 1
ATOM 1438 O O . LEU A 1 178 ? -17.682 13.358 -0.470 1.00 94.19 178 LEU A O 1
ATOM 1442 N N . GLU A 1 179 ? -19.686 14.375 -0.463 1.00 95.25 179 GLU A N 1
ATOM 1443 C CA . GLU A 1 179 ? -20.299 13.489 -1.459 1.00 95.25 179 GLU A CA 1
ATOM 1444 C C . GLU A 1 179 ? -19.578 13.614 -2.806 1.00 95.25 179 GLU A C 1
ATOM 1446 O O . GLU A 1 179 ? -19.172 12.620 -3.409 1.00 95.25 179 GLU A O 1
ATOM 1451 N N . THR A 1 180 ? -19.300 14.849 -3.228 1.00 96.31 180 THR A N 1
ATOM 1452 C CA . THR A 1 180 ? -18.542 15.108 -4.457 1.00 96.31 180 THR A CA 1
ATOM 1453 C C . THR A 1 180 ? -17.135 14.506 -4.386 1.00 96.31 180 THR A C 1
ATOM 1455 O O . THR A 1 180 ? -16.696 13.849 -5.332 1.00 96.31 180 THR A O 1
ATOM 1458 N N . ILE A 1 181 ? -16.425 14.676 -3.262 1.00 95.62 181 ILE A N 1
ATOM 1459 C CA . ILE A 1 181 ? -15.083 14.097 -3.078 1.00 95.62 181 ILE A CA 1
ATOM 1460 C C . ILE A 1 181 ? -15.127 12.571 -3.147 1.00 95.62 181 ILE A C 1
ATOM 1462 O O . ILE A 1 181 ? -14.332 11.978 -3.877 1.00 95.62 181 ILE A O 1
ATOM 1466 N N . SER A 1 182 ? -16.032 11.930 -2.406 1.00 95.94 182 SER A N 1
ATOM 1467 C CA . SER A 1 182 ? -16.143 10.465 -2.391 1.00 95.94 182 SER A CA 1
ATOM 1468 C C . SER A 1 182 ? -16.498 9.907 -3.773 1.00 95.94 182 SER A C 1
ATOM 1470 O O . SER A 1 182 ? -15.860 8.962 -4.236 1.00 95.94 182 SER A O 1
ATOM 1472 N N . SER A 1 183 ? -17.411 10.549 -4.504 1.00 95.75 183 SER A N 1
ATOM 1473 C CA . SER A 1 183 ? -17.748 10.174 -5.883 1.00 95.75 183 SER A CA 1
ATOM 1474 C C . SER A 1 183 ? -16.542 10.264 -6.828 1.00 95.75 183 SER A C 1
ATOM 1476 O O . SER A 1 183 ? -16.264 9.330 -7.587 1.00 95.75 183 SER A O 1
ATOM 1478 N N . ILE A 1 184 ? -15.758 11.345 -6.739 1.00 95.38 184 ILE A N 1
ATOM 1479 C CA . ILE A 1 184 ? -14.514 11.507 -7.507 1.00 95.38 184 ILE A CA 1
ATOM 1480 C C . ILE A 1 184 ? -13.509 10.404 -7.142 1.00 95.38 184 ILE A C 1
ATOM 1482 O O . ILE A 1 184 ? -12.953 9.764 -8.037 1.00 95.38 184 ILE A O 1
ATOM 1486 N N . MET A 1 185 ? -13.289 10.148 -5.849 1.00 94.38 185 MET A N 1
ATOM 1487 C CA . MET A 1 185 ? -12.373 9.099 -5.383 1.00 94.38 185 MET A CA 1
ATOM 1488 C C . MET A 1 185 ? -12.764 7.717 -5.919 1.00 94.38 185 MET A C 1
ATOM 1490 O O . MET A 1 185 ? -11.907 7.009 -6.451 1.00 94.38 185 MET A O 1
ATOM 1494 N N . SER A 1 186 ? -14.051 7.366 -5.858 1.00 94.56 186 SER A N 1
ATOM 1495 C CA . SER A 1 186 ? -14.584 6.113 -6.405 1.00 94.56 186 SER A CA 1
ATOM 1496 C C . SER A 1 186 ? -14.430 6.032 -7.932 1.00 94.56 186 SER A C 1
ATOM 1498 O O . SER A 1 186 ? -13.964 5.024 -8.466 1.00 94.56 186 SER A O 1
ATOM 1500 N N . THR A 1 187 ? -14.716 7.127 -8.645 1.00 95.94 187 THR A N 1
ATOM 1501 C CA . THR A 1 187 ? -14.636 7.195 -10.117 1.00 95.94 187 THR A CA 1
ATOM 1502 C C . THR A 1 187 ? -13.217 6.951 -10.637 1.00 95.94 187 THR A C 1
ATOM 1504 O O . THR A 1 187 ? -13.018 6.203 -11.596 1.00 95.94 187 THR A O 1
ATOM 1507 N N . TYR A 1 188 ? -12.208 7.555 -10.003 1.00 95.38 188 TYR A N 1
ATOM 1508 C CA . TYR A 1 188 ? -10.812 7.443 -10.442 1.00 95.38 188 TYR A CA 1
ATOM 1509 C C . TYR A 1 188 ? -10.076 6.223 -9.879 1.00 95.38 188 TYR A C 1
ATOM 1511 O O . TYR A 1 188 ? -8.918 5.991 -10.232 1.00 95.38 188 TYR A O 1
ATOM 1519 N N . LEU A 1 189 ? -10.727 5.410 -9.048 1.00 94.25 189 LEU A N 1
ATOM 1520 C CA . LEU A 1 189 ? -10.101 4.290 -8.352 1.00 94.25 189 LEU A CA 1
ATOM 1521 C C . LEU A 1 189 ? -9.436 3.276 -9.304 1.00 94.25 189 LEU A C 1
ATOM 1523 O O . LEU A 1 189 ? -8.320 2.813 -9.058 1.00 94.25 189 LEU A O 1
ATOM 1527 N N . SER A 1 190 ? -10.086 2.972 -10.431 1.00 91.88 190 SER A N 1
ATOM 1528 C CA . SER A 1 190 ? -9.555 2.062 -11.458 1.00 91.88 190 SER A CA 1
ATOM 1529 C C . SER A 1 190 ? -8.319 2.629 -12.169 1.00 91.88 190 SER A C 1
ATOM 1531 O O . SER A 1 190 ? -7.352 1.907 -12.414 1.00 91.88 190 SER A O 1
ATOM 1533 N N . VAL A 1 191 ? -8.308 3.936 -12.445 1.00 90.56 191 VAL A N 1
ATOM 1534 C CA . VAL A 1 191 ? -7.160 4.638 -13.036 1.00 90.56 191 VAL A CA 1
ATOM 1535 C C . VAL A 1 191 ? -5.990 4.652 -12.054 1.00 90.56 191 VAL A C 1
ATOM 1537 O O . VAL A 1 191 ? -4.868 4.319 -12.434 1.00 90.56 191 VAL A O 1
ATOM 1540 N N . ILE A 1 192 ? -6.253 4.959 -10.778 1.00 91.44 192 ILE A N 1
ATOM 1541 C CA . ILE A 1 192 ? -5.252 4.928 -9.702 1.00 91.44 192 ILE A CA 1
ATOM 1542 C C . ILE A 1 192 ? -4.623 3.532 -9.596 1.00 91.44 192 ILE A C 1
ATOM 1544 O O . ILE A 1 192 ? -3.400 3.422 -9.512 1.00 91.44 192 ILE A O 1
ATOM 1548 N N . PHE A 1 193 ? -5.425 2.465 -9.677 1.00 93.31 193 PHE A N 1
ATOM 1549 C CA . PHE A 1 193 ? -4.919 1.090 -9.679 1.00 93.31 193 PHE A CA 1
ATOM 1550 C C . PHE A 1 193 ? -3.940 0.825 -10.825 1.00 93.31 193 PHE A C 1
ATOM 1552 O O . PHE A 1 193 ? -2.837 0.330 -10.581 1.00 93.31 193 PHE A O 1
ATOM 1559 N N . ILE A 1 194 ? -4.301 1.196 -12.057 1.00 89.31 194 ILE A N 1
ATOM 1560 C CA . ILE A 1 194 ? -3.439 1.011 -13.234 1.00 89.31 194 ILE A CA 1
ATOM 1561 C C . ILE A 1 194 ? -2.129 1.790 -13.070 1.00 89.31 194 ILE A C 1
ATOM 1563 O O . ILE A 1 194 ? -1.057 1.246 -13.336 1.00 89.31 194 ILE A O 1
ATOM 1567 N N . VAL A 1 195 ? -2.197 3.035 -12.593 1.00 88.06 195 VAL A N 1
ATOM 1568 C CA . VAL A 1 195 ? -1.018 3.890 -12.395 1.00 88.06 195 VAL A CA 1
ATOM 1569 C C . VAL A 1 195 ? -0.085 3.320 -11.324 1.00 88.06 195 VAL A C 1
ATOM 1571 O O . VAL A 1 195 ? 1.112 3.181 -11.579 1.00 88.06 195 VAL A O 1
ATOM 1574 N N . ILE A 1 196 ? -0.607 2.943 -10.151 1.00 90.06 196 ILE A N 1
ATOM 1575 C CA . ILE A 1 196 ? 0.202 2.365 -9.064 1.00 90.06 196 ILE A CA 1
ATOM 1576 C C . ILE A 1 196 ? 0.845 1.053 -9.514 1.00 90.06 196 ILE A C 1
ATOM 1578 O O . ILE A 1 196 ? 2.038 0.839 -9.285 1.00 90.06 196 ILE A O 1
ATOM 1582 N N . LEU A 1 197 ? 0.079 0.187 -10.182 1.00 89.62 197 LEU A N 1
ATOM 1583 C CA . LEU A 1 197 ? 0.581 -1.081 -10.701 1.00 89.62 197 LEU A CA 1
ATOM 1584 C C . LEU A 1 197 ? 1.693 -0.846 -11.725 1.00 89.62 197 LEU A C 1
ATOM 1586 O O . LEU A 1 197 ? 2.748 -1.477 -11.642 1.00 89.62 197 LEU A O 1
ATOM 1590 N N . ALA A 1 198 ? 1.492 0.095 -12.648 1.00 84.38 198 ALA A N 1
ATOM 1591 C CA . ALA A 1 198 ? 2.487 0.444 -13.645 1.00 84.38 198 ALA A CA 1
ATOM 1592 C C . ALA A 1 198 ? 3.779 0.937 -12.984 1.00 84.38 198 ALA A C 1
ATOM 1594 O O . ALA A 1 198 ? 4.831 0.353 -13.237 1.00 84.38 198 ALA A O 1
ATOM 1595 N N . ILE A 1 199 ? 3.700 1.926 -12.081 1.00 85.69 199 ILE A N 1
ATOM 1596 C CA . ILE A 1 199 ? 4.849 2.456 -11.324 1.00 85.69 199 ILE A CA 1
ATOM 1597 C C . ILE A 1 199 ? 5.578 1.332 -10.577 1.00 85.69 199 ILE A C 1
ATOM 1599 O O . ILE A 1 199 ? 6.802 1.229 -10.665 1.00 85.69 199 ILE A O 1
ATOM 1603 N N . GLY A 1 200 ? 4.843 0.454 -9.890 1.00 86.38 200 GLY A N 1
ATOM 1604 C CA . GLY A 1 200 ? 5.424 -0.679 -9.171 1.00 86.38 200 GLY A CA 1
ATOM 1605 C C . GLY A 1 200 ? 6.208 -1.622 -10.090 1.00 86.38 200 GLY A C 1
ATOM 1606 O O . GLY A 1 200 ? 7.329 -2.019 -9.764 1.00 86.38 200 GLY A O 1
ATOM 1607 N N . TYR A 1 201 ? 5.674 -1.923 -11.278 1.00 85.81 201 TYR A N 1
ATOM 1608 C CA . TYR A 1 201 ? 6.386 -2.714 -12.283 1.00 85.81 201 TYR A CA 1
ATOM 1609 C C . TYR A 1 201 ? 7.569 -1.972 -12.912 1.00 85.81 201 TYR A C 1
ATOM 1611 O O . TYR A 1 201 ? 8.585 -2.609 -13.190 1.00 85.81 201 TYR A O 1
ATOM 1619 N N . VAL A 1 202 ? 7.504 -0.646 -13.085 1.00 81.62 202 VAL A N 1
ATOM 1620 C CA . VAL A 1 202 ? 8.659 0.162 -13.522 1.00 81.62 202 VAL A CA 1
ATOM 1621 C C . VAL A 1 202 ? 9.813 0.010 -12.538 1.00 81.62 202 VAL A C 1
ATOM 1623 O O . VAL A 1 202 ? 10.929 -0.320 -12.939 1.00 81.62 202 VAL A O 1
ATOM 1626 N N . VAL A 1 203 ? 9.543 0.210 -11.246 1.00 82.56 203 VAL A N 1
ATOM 1627 C CA . VAL A 1 203 ? 10.550 0.089 -10.182 1.00 82.56 203 VAL A CA 1
ATOM 1628 C C . VAL A 1 203 ? 11.124 -1.327 -10.147 1.00 82.56 203 VAL A C 1
ATOM 1630 O O . VAL A 1 203 ? 12.344 -1.501 -10.082 1.00 82.56 203 VAL A O 1
ATOM 1633 N N . PHE A 1 204 ? 10.267 -2.343 -10.269 1.00 83.75 204 PHE A N 1
ATOM 1634 C CA . PHE A 1 204 ? 10.694 -3.736 -10.373 1.00 83.75 204 PHE A CA 1
ATOM 1635 C C . PHE A 1 204 ? 11.623 -3.976 -11.576 1.00 83.75 204 PHE A C 1
ATOM 1637 O O . PHE A 1 204 ? 12.682 -4.586 -11.421 1.00 83.75 204 PHE A O 1
ATOM 1644 N N . LEU A 1 205 ? 11.279 -3.463 -12.762 1.00 79.38 205 LEU A N 1
ATOM 1645 C CA . LEU A 1 205 ? 12.095 -3.598 -13.973 1.00 79.38 205 LEU A CA 1
ATOM 1646 C C . LEU A 1 205 ? 13.439 -2.871 -13.854 1.00 79.38 205 LEU A C 1
ATOM 1648 O O . LEU A 1 205 ? 14.461 -3.411 -14.275 1.00 79.38 205 LEU A O 1
ATOM 1652 N N . ILE A 1 206 ? 13.473 -1.680 -13.250 1.00 76.81 206 ILE A N 1
ATOM 1653 C CA . ILE A 1 206 ? 14.725 -0.957 -12.976 1.00 76.81 206 ILE A CA 1
ATOM 1654 C C . ILE A 1 206 ? 15.609 -1.769 -12.020 1.00 76.81 206 ILE A C 1
ATOM 1656 O O . ILE A 1 206 ? 16.797 -1.940 -12.292 1.00 76.81 206 ILE A O 1
ATOM 1660 N N . SER A 1 207 ? 15.030 -2.322 -10.947 1.00 75.75 207 SER A N 1
ATOM 1661 C CA . SER A 1 207 ? 15.740 -3.191 -9.996 1.00 75.75 207 SER A CA 1
ATOM 1662 C C . SER A 1 207 ? 16.283 -4.462 -10.659 1.00 75.75 207 SER A C 1
ATOM 1664 O O . SER A 1 207 ? 17.371 -4.933 -10.325 1.00 75.75 207 SER A O 1
ATOM 1666 N N . LEU A 1 208 ? 15.558 -5.006 -11.640 1.00 72.25 208 LEU A N 1
ATOM 1667 C CA . LEU A 1 208 ? 16.034 -6.129 -12.438 1.00 72.25 208 LEU A CA 1
ATOM 1668 C C . LEU A 1 208 ? 17.223 -5.718 -13.322 1.00 72.25 208 LEU A C 1
ATOM 1670 O O . LEU A 1 208 ? 18.234 -6.415 -13.351 1.00 72.25 208 LEU A O 1
ATOM 1674 N N . MET A 1 209 ? 17.149 -4.569 -13.995 1.00 65.19 209 MET A N 1
ATOM 1675 C CA . MET A 1 209 ? 18.228 -4.090 -14.867 1.00 65.19 209 MET A CA 1
ATOM 1676 C C . MET A 1 209 ? 19.506 -3.734 -14.097 1.00 65.19 209 MET A C 1
ATOM 1678 O O . MET A 1 209 ? 20.597 -4.095 -14.545 1.00 65.19 209 MET A O 1
ATOM 1682 N N . SER A 1 210 ? 19.397 -3.090 -12.931 1.00 68.94 210 SER A N 1
ATOM 1683 C CA . SER A 1 210 ? 20.569 -2.747 -12.112 1.00 68.94 210 SER A CA 1
ATOM 1684 C C . SER A 1 210 ? 21.337 -3.990 -11.655 1.00 68.94 210 SER A C 1
ATOM 1686 O O . SER A 1 210 ? 22.566 -3.987 -11.658 1.00 68.94 210 SER A O 1
ATOM 1688 N N . SER A 1 211 ? 20.632 -5.090 -11.370 1.00 59.47 211 SER A N 1
ATOM 1689 C CA . SER A 1 211 ? 21.267 -6.368 -11.024 1.00 59.47 211 SER A CA 1
ATOM 1690 C C . SER A 1 211 ? 22.043 -7.004 -12.188 1.00 59.47 211 SER A C 1
ATOM 1692 O O . SER A 1 211 ? 23.020 -7.711 -11.959 1.00 59.47 211 SER A O 1
ATOM 1694 N N . THR A 1 212 ? 21.667 -6.716 -13.442 1.00 53.00 212 THR A N 1
ATOM 1695 C CA . THR A 1 212 ? 22.358 -7.254 -14.631 1.00 53.00 212 THR A CA 1
ATOM 1696 C C . THR A 1 212 ? 23.607 -6.457 -15.028 1.00 53.00 212 THR A C 1
ATOM 1698 O O . THR A 1 212 ? 24.591 -7.055 -15.467 1.00 53.00 212 THR A O 1
ATOM 1701 N N . GLY A 1 213 ? 23.617 -5.132 -14.823 1.00 48.88 213 GLY A N 1
ATOM 1702 C CA . GLY A 1 213 ? 24.725 -4.250 -15.223 1.00 48.88 213 GLY A CA 1
ATOM 1703 C C . GLY A 1 213 ? 26.031 -4.486 -14.455 1.00 48.88 213 GLY A C 1
ATOM 1704 O O . GLY A 1 213 ? 27.104 -4.462 -15.054 1.00 48.88 213 GLY A O 1
ATOM 1705 N N . ALA A 1 214 ? 25.943 -4.833 -13.166 1.00 47.44 214 ALA A N 1
ATOM 1706 C CA . ALA A 1 214 ? 27.113 -5.082 -12.314 1.00 47.44 214 ALA A CA 1
ATOM 1707 C C . ALA A 1 214 ? 27.969 -6.284 -12.769 1.00 47.44 214 ALA A C 1
ATOM 1709 O O . ALA A 1 214 ? 29.149 -6.377 -12.445 1.00 47.44 214 ALA A O 1
ATOM 1710 N N . SER A 1 215 ? 27.390 -7.208 -13.541 1.00 44.16 215 SER A N 1
ATOM 1711 C CA . SER A 1 215 ? 28.094 -8.404 -14.023 1.00 44.16 215 SER A CA 1
ATOM 1712 C C . SER A 1 215 ? 28.832 -8.209 -15.357 1.00 44.16 215 SER A C 1
ATOM 1714 O O . SER A 1 215 ? 29.667 -9.043 -15.713 1.00 44.16 215 SER A O 1
ATOM 1716 N N . MET A 1 216 ? 28.573 -7.116 -16.091 1.00 46.28 216 MET A N 1
ATOM 1717 C CA . MET A 1 216 ? 29.223 -6.849 -17.385 1.00 46.28 216 MET A CA 1
ATOM 1718 C C . MET A 1 216 ? 30.528 -6.053 -17.251 1.00 46.28 216 MET A C 1
ATOM 1720 O O . MET A 1 216 ? 31.473 -6.330 -17.990 1.00 46.28 216 MET A O 1
ATOM 1724 N N . GLU A 1 217 ? 30.643 -5.147 -16.275 1.00 45.91 217 GLU A N 1
ATOM 1725 C CA . GLU A 1 217 ? 31.893 -4.401 -16.033 1.00 45.91 217 GLU A CA 1
ATOM 1726 C C . GLU A 1 217 ? 33.045 -5.316 -15.583 1.00 45.91 217 GLU A C 1
ATOM 1728 O O . GLU A 1 217 ? 34.186 -5.120 -15.996 1.00 45.91 217 GLU A O 1
ATOM 1733 N N . ALA A 1 218 ? 32.755 -6.400 -14.854 1.00 42.16 218 ALA A N 1
ATOM 1734 C CA . ALA A 1 218 ? 33.771 -7.370 -14.434 1.00 42.16 218 ALA A CA 1
ATOM 1735 C C . ALA A 1 218 ? 34.348 -8.219 -15.591 1.00 42.16 218 ALA A C 1
ATOM 1737 O O . ALA A 1 218 ? 35.409 -8.822 -15.440 1.00 42.16 218 ALA A O 1
ATOM 1738 N N . ARG A 1 219 ? 33.683 -8.269 -16.758 1.00 40.50 219 ARG A N 1
ATOM 1739 C CA . ARG A 1 219 ? 34.137 -9.042 -17.932 1.00 40.50 219 ARG A CA 1
ATOM 1740 C C . ARG A 1 219 ? 34.860 -8.208 -18.990 1.00 40.50 219 ARG A C 1
ATOM 1742 O O . ARG A 1 219 ? 35.475 -8.790 -19.878 1.00 40.50 219 ARG A O 1
ATOM 1749 N N . SER A 1 220 ? 34.836 -6.878 -18.894 1.00 41.84 220 SER A N 1
ATOM 1750 C CA . SER A 1 220 ? 35.426 -6.000 -19.916 1.00 41.84 220 SER A CA 1
ATOM 1751 C C . SER A 1 220 ? 36.930 -5.729 -19.739 1.00 41.84 220 SER A C 1
ATOM 1753 O O . SER A 1 220 ? 37.496 -4.959 -20.510 1.00 41.84 220 SER A O 1
ATOM 1755 N N . SER A 1 221 ? 37.599 -6.369 -18.771 1.00 40.81 221 SER A N 1
ATOM 1756 C CA . SER A 1 221 ? 39.044 -6.194 -18.529 1.00 40.81 221 SER A CA 1
ATOM 1757 C C . SER A 1 221 ? 39.942 -7.196 -19.280 1.00 40.81 221 SER A C 1
ATOM 1759 O O . SER A 1 221 ? 41.139 -7.275 -19.018 1.00 40.81 221 SER A O 1
ATOM 1761 N N . TYR A 1 222 ? 39.413 -7.978 -20.230 1.00 39.25 222 TYR A N 1
ATOM 1762 C CA . TYR A 1 222 ? 40.246 -8.889 -21.024 1.00 39.25 222 TYR A CA 1
ATOM 1763 C C . TYR A 1 222 ? 39.959 -8.786 -22.528 1.00 39.25 222 TYR A C 1
ATOM 1765 O O . TYR A 1 222 ? 38.950 -9.274 -23.025 1.00 39.25 222 TYR A O 1
ATOM 1773 N N . ASN A 1 223 ? 40.922 -8.172 -23.224 1.00 44.19 223 ASN A N 1
ATOM 1774 C CA . ASN A 1 223 ? 41.164 -8.172 -24.669 1.00 44.19 223 ASN A CA 1
ATOM 1775 C C . ASN A 1 223 ? 40.092 -7.581 -25.602 1.00 44.19 223 ASN A C 1
ATOM 1777 O O . ASN A 1 223 ? 39.259 -8.290 -26.161 1.00 44.19 223 ASN A O 1
ATOM 1781 N N . GLN A 1 224 ? 40.274 -6.306 -25.960 1.00 43.59 224 GLN A N 1
ATOM 1782 C CA . GLN A 1 224 ? 40.010 -5.850 -27.328 1.00 43.59 224 GLN A CA 1
ATOM 1783 C C . GLN A 1 224 ? 41.276 -5.203 -27.912 1.00 43.59 224 GLN A C 1
ATOM 1785 O O . GLN A 1 224 ? 41.773 -4.235 -27.336 1.00 43.59 224 GLN A O 1
ATOM 1790 N N . PRO A 1 225 ? 41.815 -5.695 -29.045 1.00 38.75 225 PRO A N 1
ATOM 1791 C CA . PRO A 1 225 ? 42.824 -4.958 -29.793 1.00 38.75 225 PRO A CA 1
ATOM 1792 C C . PRO A 1 225 ? 42.178 -3.697 -30.380 1.00 38.75 225 PRO A C 1
ATOM 1794 O O . PRO A 1 225 ? 41.225 -3.772 -31.158 1.00 38.75 225 PRO A O 1
ATOM 1797 N N . GLN A 1 226 ? 42.689 -2.533 -29.985 1.00 41.31 226 GLN A N 1
ATOM 1798 C CA . GLN A 1 226 ? 42.273 -1.235 -30.504 1.00 41.31 226 GLN A CA 1
ATOM 1799 C C . GLN A 1 226 ? 42.614 -1.153 -31.998 1.00 41.31 226 GLN A C 1
ATOM 1801 O O . GLN A 1 226 ? 43.773 -0.986 -32.370 1.00 41.31 226 GLN A O 1
ATOM 1806 N N . ARG A 1 227 ? 41.612 -1.266 -32.878 1.00 40.97 227 ARG A N 1
ATOM 1807 C CA . ARG A 1 227 ? 41.735 -0.726 -34.237 1.00 40.97 227 ARG A CA 1
ATOM 1808 C C . ARG A 1 227 ? 41.378 0.752 -34.174 1.00 40.97 227 ARG A C 1
ATOM 1810 O O . ARG A 1 227 ? 40.229 1.087 -33.895 1.00 40.97 227 ARG A O 1
ATOM 1817 N N . SER A 1 228 ? 42.363 1.608 -34.430 1.00 32.72 228 SER A N 1
ATOM 1818 C CA . SER A 1 228 ? 42.153 3.029 -34.697 1.00 32.72 228 SER A CA 1
ATOM 1819 C C . SER A 1 228 ? 41.151 3.184 -35.838 1.00 32.72 228 SER A C 1
ATOM 1821 O O . SER A 1 228 ? 41.443 2.822 -36.976 1.00 32.72 228 SER A O 1
ATOM 1823 N N . TYR A 1 229 ? 39.963 3.694 -35.526 1.00 45.25 229 TYR A N 1
ATOM 1824 C CA . TYR A 1 229 ? 39.095 4.291 -36.529 1.00 45.25 229 TYR A CA 1
ATOM 1825 C C . TYR A 1 229 ? 39.631 5.691 -36.791 1.00 45.25 229 TYR A C 1
ATOM 1827 O O . TYR A 1 229 ? 39.560 6.566 -35.929 1.00 45.25 229 TYR A O 1
ATOM 1835 N N . ASP A 1 230 ? 40.230 5.853 -37.963 1.00 31.58 230 ASP A N 1
ATOM 1836 C CA . ASP A 1 230 ? 40.657 7.141 -38.480 1.00 31.58 230 ASP A CA 1
ATOM 1837 C C . ASP A 1 230 ? 39.413 8.004 -38.742 1.00 31.58 230 ASP A C 1
ATOM 1839 O O . ASP A 1 230 ? 38.492 7.607 -39.463 1.00 31.58 230 ASP A O 1
ATOM 1843 N N . PHE A 1 231 ? 39.344 9.157 -38.081 1.00 42.81 231 PHE A N 1
ATOM 1844 C CA . PHE A 1 231 ? 38.243 10.107 -38.189 1.00 42.81 231 PHE A CA 1
ATOM 1845 C C . PHE A 1 231 ? 38.502 11.014 -39.392 1.00 42.81 231 PHE A C 1
ATOM 1847 O O . PHE A 1 231 ? 38.913 12.164 -39.254 1.00 42.81 231 PHE A O 1
ATOM 1854 N N . THR A 1 232 ? 38.237 10.515 -40.596 1.00 38.19 232 THR A N 1
ATOM 1855 C CA . THR A 1 232 ? 37.962 11.406 -41.725 1.00 38.19 232 THR A CA 1
ATOM 1856 C C . THR A 1 232 ? 36.487 11.777 -41.691 1.00 38.19 232 THR A C 1
ATOM 1858 O O . THR A 1 232 ? 35.616 10.990 -42.060 1.00 38.19 232 THR A O 1
ATOM 1861 N N . SER A 1 233 ? 36.218 12.991 -41.215 1.00 47.91 233 SER A N 1
ATOM 1862 C CA . SER A 1 233 ? 34.925 13.661 -41.269 1.00 47.91 233 SER A CA 1
ATOM 1863 C C . SER A 1 233 ? 34.469 13.855 -42.719 1.00 47.91 233 SER A C 1
ATOM 1865 O O . SER A 1 233 ? 34.839 14.802 -43.409 1.00 47.91 233 SER A O 1
ATOM 1867 N N . GLN A 1 234 ? 33.613 12.954 -43.181 1.00 36.16 234 GLN A N 1
ATOM 1868 C CA . GLN A 1 234 ? 32.704 13.178 -44.301 1.00 36.16 234 GLN A CA 1
ATOM 1869 C C . GLN A 1 234 ? 31.310 12.872 -43.758 1.00 36.16 234 GLN A C 1
ATOM 1871 O O . GLN A 1 234 ? 31.124 11.853 -43.098 1.00 36.16 234 GLN A O 1
ATOM 1876 N N . GLY A 1 235 ? 30.367 13.800 -43.929 1.00 44.09 235 GLY A N 1
ATOM 1877 C CA . GLY A 1 235 ? 29.038 13.759 -43.319 1.00 44.09 235 GLY A CA 1
ATOM 1878 C C . GLY A 1 235 ? 28.204 12.552 -43.750 1.00 44.09 235 GLY A C 1
ATOM 1879 O O . GLY A 1 235 ? 27.325 12.673 -44.598 1.00 44.09 235 GLY A O 1
ATOM 1880 N N . GLU A 1 236 ? 28.445 11.395 -43.139 1.00 43.50 236 GLU A N 1
ATOM 1881 C CA . GLU A 1 236 ? 27.539 10.261 -43.205 1.00 43.50 236 GLU A CA 1
ATOM 1882 C C . GLU A 1 236 ? 26.355 10.524 -42.278 1.00 43.50 236 GLU A C 1
ATOM 1884 O O . GLU A 1 236 ? 26.490 10.681 -41.063 1.00 43.50 236 GLU A O 1
ATOM 1889 N N . TYR A 1 237 ? 25.160 10.554 -42.861 1.00 46.88 237 TYR A N 1
ATOM 1890 C CA . TYR A 1 237 ? 23.914 10.487 -42.115 1.00 46.88 237 TYR A CA 1
ATOM 1891 C C . TYR A 1 237 ? 23.938 9.227 -41.245 1.00 46.88 237 TYR A C 1
ATOM 1893 O O . TYR A 1 237 ? 23.780 8.115 -41.756 1.00 46.88 237 TYR A O 1
ATOM 1901 N N . LYS A 1 238 ? 24.137 9.391 -39.929 1.00 56.88 238 LYS A N 1
ATOM 1902 C CA . LYS A 1 238 ? 24.004 8.301 -38.955 1.00 56.88 238 LYS A CA 1
ATOM 1903 C C . LYS A 1 238 ? 22.627 7.675 -39.189 1.00 56.88 238 LYS A C 1
ATOM 1905 O O . LYS A 1 238 ? 21.614 8.359 -39.106 1.00 56.88 238 LYS A O 1
ATOM 1910 N N . ARG A 1 239 ? 22.563 6.400 -39.563 1.00 58.59 239 ARG A N 1
ATOM 1911 C CA . ARG A 1 239 ? 21.284 5.704 -39.756 1.00 58.59 239 ARG A CA 1
ATOM 1912 C C . ARG A 1 239 ? 20.905 5.008 -38.458 1.00 58.59 239 ARG A C 1
ATOM 1914 O O . ARG A 1 239 ? 21.747 4.386 -37.813 1.00 58.59 239 ARG A O 1
ATOM 1921 N N . LEU A 1 240 ? 19.640 5.132 -38.070 1.00 64.19 240 LEU A N 1
ATOM 1922 C CA . LEU A 1 240 ? 19.098 4.433 -36.913 1.00 64.19 240 LEU A CA 1
ATOM 1923 C C . LEU A 1 240 ? 18.979 2.942 -37.254 1.00 64.19 240 LEU A C 1
ATOM 1925 O O . LEU A 1 240 ? 18.151 2.553 -38.077 1.00 64.19 240 LEU A O 1
ATOM 1929 N N . TYR A 1 241 ? 19.797 2.115 -36.610 1.00 70.94 241 TYR A N 1
ATOM 1930 C CA . TYR A 1 241 ? 19.711 0.659 -36.689 1.00 70.94 241 TYR A CA 1
ATOM 1931 C C . TYR A 1 241 ? 19.371 0.086 -35.320 1.00 70.94 241 TYR A C 1
ATOM 1933 O O . TYR A 1 241 ? 19.756 0.647 -34.300 1.00 70.94 241 TYR A O 1
ATOM 1941 N N . ARG A 1 242 ? 18.678 -1.056 -35.276 1.00 59.19 242 ARG A N 1
ATOM 1942 C CA . ARG A 1 242 ? 18.503 -1.804 -34.020 1.00 59.19 242 ARG A CA 1
ATOM 1943 C C . ARG A 1 242 ? 19.828 -2.442 -33.596 1.00 59.19 242 ARG A C 1
ATOM 1945 O O . ARG A 1 242 ? 20.428 -3.163 -34.393 1.00 59.19 242 ARG A O 1
ATOM 1952 N N . SER A 1 243 ? 20.219 -2.225 -32.341 1.00 60.94 243 SER A N 1
ATOM 1953 C CA . SER A 1 243 ? 21.450 -2.760 -31.743 1.00 60.94 243 SER A CA 1
ATOM 1954 C C . SER A 1 243 ? 21.345 -4.264 -31.468 1.00 60.94 243 SER A C 1
ATOM 1956 O O . SER A 1 243 ? 20.368 -4.733 -30.868 1.00 60.94 243 SER A O 1
ATOM 1958 N N . GLY A 1 244 ? 22.358 -5.031 -31.882 1.00 55.47 244 GLY A N 1
ATOM 1959 C CA . GLY A 1 244 ? 22.503 -6.462 -31.601 1.00 55.47 244 GLY A CA 1
ATOM 1960 C C . GLY A 1 244 ? 23.164 -6.777 -30.254 1.00 55.47 244 GLY A C 1
ATOM 1961 O O . GLY A 1 244 ? 22.955 -7.873 -29.720 1.00 55.47 244 GLY A O 1
ATOM 1962 N N . ARG A 1 245 ? 23.905 -5.818 -29.680 1.00 55.16 245 ARG A N 1
ATOM 1963 C CA . ARG A 1 245 ? 24.714 -5.995 -28.460 1.00 55.16 245 ARG A CA 1
ATOM 1964 C C . ARG A 1 245 ? 23.909 -5.788 -27.170 1.00 55.16 245 ARG A C 1
ATOM 1966 O O . ARG A 1 245 ? 24.069 -6.552 -26.227 1.00 55.16 245 ARG A O 1
ATOM 1973 N N . ASN A 1 246 ? 22.974 -4.830 -27.158 1.00 51.94 246 ASN A N 1
ATOM 1974 C CA . ASN A 1 246 ? 22.104 -4.511 -26.012 1.00 51.94 246 ASN A CA 1
ATOM 1975 C C . ASN A 1 246 ? 20.639 -4.952 -26.240 1.00 51.94 246 ASN A C 1
ATOM 1977 O O . ASN A 1 246 ? 19.710 -4.135 -26.266 1.00 51.94 246 ASN A O 1
ATOM 1981 N N . ARG A 1 247 ? 20.419 -6.264 -26.417 1.00 53.03 247 ARG A N 1
ATOM 1982 C CA . ARG A 1 247 ? 19.104 -6.854 -26.740 1.00 53.03 247 ARG A CA 1
ATOM 1983 C C . ARG A 1 247 ? 18.195 -6.999 -25.517 1.00 53.03 247 ARG A C 1
ATOM 1985 O O . ARG A 1 247 ? 18.226 -8.006 -24.822 1.00 53.03 247 ARG A O 1
ATOM 1992 N N . VAL A 1 248 ? 17.294 -6.039 -25.335 1.00 53.31 248 VAL A N 1
ATOM 1993 C CA . VAL A 1 248 ? 16.061 -6.219 -24.550 1.00 53.31 248 VAL A CA 1
ATOM 1994 C C . VAL A 1 248 ? 14.896 -5.750 -25.427 1.00 53.31 248 VAL A C 1
ATOM 1996 O O . VAL A 1 248 ? 14.973 -4.659 -25.991 1.00 53.31 248 VAL A O 1
ATOM 1999 N N . LEU A 1 249 ? 13.876 -6.602 -25.615 1.00 55.69 249 LEU A N 1
ATOM 2000 C CA . LEU A 1 249 ? 12.682 -6.350 -26.452 1.00 55.69 249 LEU A CA 1
ATOM 2001 C C . LEU A 1 249 ? 12.978 -6.002 -27.933 1.00 55.69 249 LEU A C 1
ATOM 2003 O O . LEU A 1 249 ? 12.352 -5.147 -28.541 1.00 55.69 249 LEU A O 1
ATOM 2007 N N . GLY A 1 250 ? 13.935 -6.690 -28.563 1.00 57.59 250 GLY A N 1
ATOM 2008 C CA . GLY A 1 250 ? 14.167 -6.558 -30.009 1.00 57.59 250 GLY A CA 1
ATOM 2009 C C . GLY A 1 250 ? 15.129 -5.441 -30.432 1.00 57.59 250 GLY A C 1
ATOM 2010 O O . GLY A 1 250 ? 15.246 -5.192 -31.627 1.00 57.59 250 GLY A O 1
ATOM 2011 N N . GLY A 1 251 ? 15.846 -4.805 -29.495 1.00 59.09 251 GLY A N 1
ATOM 2012 C CA . GLY A 1 251 ? 17.010 -3.951 -29.797 1.00 59.09 251 GLY A CA 1
ATOM 2013 C C . GLY A 1 251 ? 16.688 -2.517 -30.238 1.00 59.09 251 GLY A C 1
ATOM 2014 O O . GLY A 1 251 ? 17.596 -1.784 -30.625 1.00 59.09 251 GLY A O 1
ATOM 2015 N N . VAL A 1 252 ? 15.419 -2.095 -30.147 1.00 69.88 252 VAL A N 1
ATOM 2016 C CA . VAL A 1 252 ? 14.957 -0.743 -30.524 1.00 69.88 252 VAL A CA 1
ATOM 2017 C C . VAL A 1 252 ? 15.545 0.323 -29.602 1.00 69.88 252 VAL A C 1
ATOM 2019 O O . VAL A 1 252 ? 16.192 1.249 -30.078 1.00 69.88 252 VAL A O 1
ATOM 2022 N N . CYS A 1 253 ? 15.419 0.156 -28.281 1.00 65.88 253 CYS A N 1
ATOM 2023 C CA . CYS A 1 253 ? 15.985 1.110 -27.319 1.00 65.88 253 CYS A CA 1
ATOM 2024 C C . CYS A 1 253 ? 17.519 1.143 -27.356 1.00 65.88 253 CYS A C 1
ATOM 2026 O O . CYS A 1 253 ? 18.112 2.193 -27.138 1.00 65.88 253 CYS A O 1
ATOM 2028 N N . GLY A 1 254 ? 18.159 0.002 -27.647 1.00 56.38 254 GLY A N 1
ATOM 2029 C CA . GLY A 1 254 ? 19.610 -0.076 -27.848 1.00 56.38 254 GLY A CA 1
ATOM 2030 C C . GLY A 1 254 ? 20.056 0.702 -29.084 1.00 56.38 254 GLY A C 1
ATOM 2031 O O . GLY A 1 254 ? 20.986 1.493 -29.006 1.00 56.38 254 GLY A O 1
ATOM 2032 N N . GLY A 1 255 ? 19.324 0.546 -30.189 1.00 63.69 255 GLY A N 1
ATOM 2033 C CA . GLY A 1 255 ? 19.566 1.277 -31.431 1.00 63.69 255 GLY A CA 1
ATOM 2034 C C . GLY A 1 255 ? 19.346 2.784 -31.318 1.00 63.69 255 GLY A C 1
ATOM 2035 O O . GLY A 1 255 ? 20.155 3.577 -31.790 1.00 63.69 255 GLY A O 1
ATOM 2036 N N . MET A 1 256 ? 18.276 3.193 -30.629 1.00 66.12 256 MET A N 1
ATOM 2037 C CA . MET A 1 256 ? 18.017 4.606 -30.337 1.00 66.12 256 MET A CA 1
ATOM 2038 C C . MET A 1 256 ? 19.096 5.211 -29.428 1.00 66.12 256 MET A C 1
ATOM 2040 O O . MET A 1 256 ? 19.440 6.374 -29.614 1.00 66.12 256 MET A O 1
ATOM 2044 N N . GLY A 1 257 ? 19.660 4.435 -28.495 1.00 61.12 257 GLY A N 1
ATOM 2045 C CA . GLY A 1 257 ? 20.768 4.875 -27.636 1.00 61.12 257 GLY A CA 1
ATOM 2046 C C . GLY A 1 257 ? 22.053 5.119 -28.415 1.00 61.12 257 GLY A C 1
ATOM 2047 O O . GLY A 1 257 ? 22.666 6.174 -28.286 1.00 61.12 257 GLY A O 1
ATOM 2048 N N . GLU A 1 258 ? 22.405 4.199 -29.313 1.00 67.44 258 GLU A N 1
ATOM 2049 C CA . GLU A 1 258 ? 23.578 4.323 -30.192 1.00 67.44 258 GLU A CA 1
ATOM 2050 C C . GLU A 1 258 ? 23.445 5.478 -31.203 1.00 67.44 258 GLU A C 1
ATOM 2052 O O . GLU A 1 258 ? 24.420 6.178 -31.515 1.00 67.44 258 GLU A O 1
ATOM 2057 N N . TYR A 1 259 ? 22.227 5.719 -31.699 1.00 65.31 259 TYR A N 1
ATOM 2058 C CA . TYR A 1 259 ? 21.933 6.854 -32.571 1.00 65.31 259 TYR A CA 1
ATOM 2059 C C . TYR A 1 259 ? 22.024 8.188 -31.820 1.00 65.31 259 TYR A C 1
ATOM 2061 O O . TYR A 1 259 ? 22.733 9.088 -32.272 1.00 65.31 259 TYR A O 1
ATOM 2069 N N . ALA A 1 260 ? 21.369 8.288 -30.659 1.00 69.06 260 ALA A N 1
ATOM 2070 C CA . ALA A 1 260 ? 21.290 9.512 -29.861 1.00 69.06 260 ALA A CA 1
ATOM 2071 C C . ALA A 1 260 ? 22.517 9.765 -28.965 1.00 69.06 260 ALA A C 1
ATOM 2073 O O . ALA A 1 260 ? 22.592 10.817 -28.339 1.00 69.06 260 ALA A O 1
ATOM 2074 N N . ASN A 1 261 ? 23.471 8.827 -28.906 1.00 65.69 261 ASN A N 1
ATOM 2075 C CA . ASN A 1 261 ? 24.612 8.860 -27.982 1.00 65.69 261 ASN A CA 1
ATOM 2076 C C . ASN A 1 261 ? 24.171 8.991 -26.507 1.00 65.69 261 ASN A C 1
ATOM 2078 O O . ASN A 1 261 ? 24.801 9.671 -25.701 1.00 65.69 261 ASN A O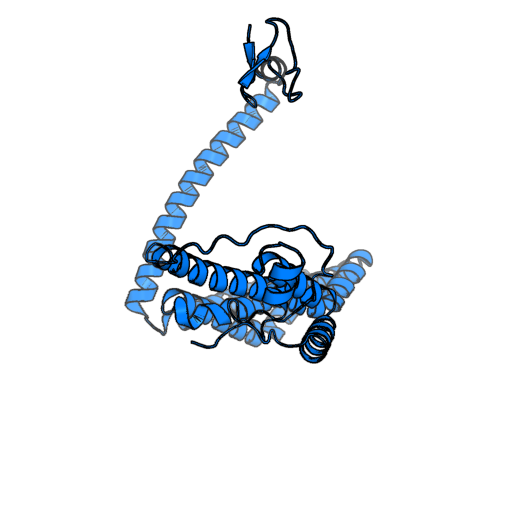 1
ATOM 2082 N N . LEU A 1 262 ? 23.037 8.366 -26.183 1.00 63.78 262 LEU A N 1
ATOM 2083 C CA . LEU A 1 262 ? 22.442 8.321 -24.850 1.00 63.78 262 LEU A CA 1
ATOM 2084 C C . LEU A 1 262 ? 22.481 6.887 -24.338 1.00 63.78 262 LEU A C 1
ATOM 2086 O O . LEU A 1 262 ? 22.324 5.942 -25.116 1.00 63.78 262 LEU A O 1
ATOM 2090 N N . ASP A 1 263 ? 22.602 6.724 -23.021 1.00 68.50 263 ASP A N 1
ATOM 2091 C CA . ASP A 1 263 ? 22.521 5.404 -22.411 1.00 68.50 263 ASP A CA 1
ATOM 2092 C C . ASP A 1 263 ? 21.195 4.721 -22.792 1.00 68.50 263 ASP A C 1
ATOM 2094 O O . ASP A 1 263 ? 20.114 5.262 -22.521 1.00 68.50 263 ASP A O 1
ATOM 2098 N N . PRO A 1 264 ? 21.229 3.503 -23.367 1.00 64.75 264 PRO A N 1
ATOM 2099 C CA . PRO A 1 264 ? 20.023 2.764 -23.737 1.00 64.75 264 PRO A CA 1
ATOM 2100 C C . PRO A 1 264 ? 19.029 2.592 -22.582 1.00 64.75 264 PRO A C 1
ATOM 2102 O O . PRO A 1 264 ? 17.826 2.461 -22.810 1.00 64.75 264 PRO A O 1
ATOM 2105 N N . ASN A 1 265 ? 19.519 2.604 -21.339 1.00 61.59 265 ASN A N 1
ATOM 2106 C CA . ASN A 1 265 ? 18.699 2.534 -20.133 1.00 61.59 265 ASN A CA 1
ATOM 2107 C C . ASN A 1 265 ? 17.821 3.780 -19.941 1.00 61.59 265 ASN A C 1
ATOM 2109 O O . ASN A 1 265 ? 16.666 3.639 -19.547 1.00 61.59 265 ASN A O 1
ATOM 2113 N N . ILE A 1 266 ? 18.311 4.973 -20.293 1.00 67.81 266 ILE A N 1
ATOM 2114 C CA . ILE A 1 266 ? 17.532 6.219 -20.232 1.00 67.81 266 ILE A CA 1
ATOM 2115 C C . ILE A 1 266 ? 16.359 6.139 -21.213 1.00 67.81 266 ILE A C 1
ATOM 2117 O O . ILE A 1 266 ? 15.215 6.419 -20.861 1.00 67.81 266 ILE A O 1
ATOM 2121 N N . ILE A 1 267 ? 16.615 5.659 -22.430 1.00 71.38 267 ILE A N 1
ATOM 2122 C CA . ILE A 1 267 ? 15.585 5.523 -23.468 1.00 71.38 267 ILE A CA 1
ATOM 2123 C C . ILE A 1 267 ? 14.537 4.471 -23.089 1.00 71.38 267 ILE A C 1
ATOM 2125 O O . ILE A 1 267 ? 13.353 4.651 -23.374 1.00 71.38 267 ILE A O 1
ATOM 2129 N N . ARG A 1 268 ? 14.937 3.397 -22.394 1.00 74.38 268 ARG A N 1
ATOM 2130 C CA . ARG A 1 268 ? 13.990 2.420 -21.827 1.00 74.38 268 ARG A CA 1
ATOM 2131 C C . ARG A 1 268 ? 13.065 3.069 -20.799 1.00 74.38 268 ARG A C 1
ATOM 2133 O O . ARG A 1 268 ? 11.861 2.849 -20.869 1.00 74.38 268 ARG A O 1
ATOM 2140 N N . ILE A 1 269 ? 13.602 3.880 -19.888 1.00 72.00 269 ILE A N 1
ATOM 2141 C CA . ILE A 1 269 ? 12.804 4.577 -18.868 1.00 72.00 269 ILE A CA 1
ATOM 2142 C C . ILE A 1 269 ? 11.807 5.538 -19.527 1.00 72.00 269 ILE A C 1
ATOM 2144 O O . ILE A 1 269 ? 10.638 5.538 -19.155 1.00 72.00 269 ILE A O 1
ATOM 2148 N N . ILE A 1 270 ? 12.222 6.283 -20.557 1.00 77.62 270 ILE A N 1
ATOM 2149 C CA . ILE A 1 270 ? 11.334 7.187 -21.308 1.00 77.62 270 ILE A CA 1
ATOM 2150 C C . ILE A 1 270 ? 10.164 6.422 -21.940 1.00 77.62 270 ILE A C 1
ATOM 2152 O O . ILE A 1 270 ? 9.013 6.830 -21.791 1.00 77.62 270 ILE A O 1
ATOM 2156 N N . TRP A 1 271 ? 10.430 5.291 -22.601 1.00 75.88 271 TRP A N 1
ATOM 2157 C CA . TRP A 1 271 ? 9.373 4.458 -23.188 1.00 75.88 271 TRP A CA 1
ATOM 2158 C C . TRP A 1 271 ? 8.419 3.885 -22.143 1.00 75.88 271 TRP A C 1
ATOM 2160 O O . TRP A 1 271 ? 7.218 3.801 -22.387 1.00 75.88 271 TRP A O 1
ATOM 2170 N N . ILE A 1 272 ? 8.939 3.520 -20.973 1.00 71.31 272 ILE A N 1
ATOM 2171 C CA . ILE A 1 272 ? 8.122 3.034 -19.866 1.00 71.31 272 ILE A CA 1
ATOM 2172 C C . ILE A 1 272 ? 7.230 4.158 -19.319 1.00 71.31 272 ILE A C 1
ATOM 2174 O O . ILE A 1 272 ? 6.034 3.943 -19.149 1.00 71.31 272 ILE A O 1
ATOM 2178 N N . ILE A 1 273 ? 7.765 5.365 -19.108 1.00 75.19 273 ILE A N 1
ATOM 2179 C CA . ILE A 1 273 ? 6.975 6.535 -18.686 1.00 75.19 273 ILE A CA 1
ATOM 2180 C C . ILE A 1 273 ? 5.877 6.831 -19.712 1.00 75.19 273 ILE A C 1
ATOM 2182 O O . ILE A 1 273 ? 4.717 6.999 -19.341 1.00 75.19 273 ILE A O 1
ATOM 2186 N N . LEU A 1 274 ? 6.216 6.824 -21.005 1.00 77.25 274 LEU A N 1
ATOM 2187 C CA . LEU A 1 274 ? 5.249 6.989 -22.091 1.00 77.25 274 LEU A CA 1
ATOM 2188 C C . LEU A 1 274 ? 4.157 5.916 -22.052 1.00 77.25 274 LEU A C 1
ATOM 2190 O O . LEU A 1 274 ? 2.996 6.238 -22.272 1.00 77.25 274 LEU A O 1
ATOM 2194 N N . LEU A 1 275 ? 4.487 4.662 -21.740 1.00 75.62 275 LEU A N 1
ATOM 2195 C CA . LEU A 1 275 ? 3.512 3.577 -21.584 1.00 75.62 275 LEU A CA 1
ATOM 2196 C C . LEU A 1 275 ? 2.512 3.864 -20.466 1.00 75.62 275 LEU A C 1
ATOM 2198 O O . LEU A 1 275 ? 1.310 3.729 -20.696 1.00 75.62 275 LEU A O 1
ATOM 2202 N N . VAL A 1 276 ? 2.996 4.318 -19.308 1.00 68.12 276 VAL A N 1
ATOM 2203 C CA . VAL A 1 276 ? 2.138 4.656 -18.163 1.00 68.12 276 VAL A CA 1
ATOM 2204 C C . VAL A 1 276 ? 1.239 5.853 -18.474 1.00 68.12 276 VAL A C 1
ATOM 2206 O O . VAL A 1 276 ? 0.034 5.785 -18.253 1.00 68.12 276 VAL A O 1
ATOM 2209 N N . VAL A 1 277 ? 1.801 6.929 -19.032 1.00 73.38 277 VAL A N 1
ATOM 2210 C CA . VAL A 1 277 ? 1.054 8.162 -19.340 1.00 73.38 277 VAL A CA 1
ATOM 2211 C C . VAL A 1 277 ? 0.036 7.944 -20.461 1.00 73.38 277 VAL A C 1
ATOM 2213 O O . VAL A 1 277 ? -1.047 8.517 -20.437 1.00 73.38 277 VAL A O 1
ATOM 2216 N N . SER A 1 278 ? 0.364 7.106 -21.443 1.00 75.06 278 SER A N 1
ATOM 2217 C CA . SER A 1 278 ? -0.477 6.889 -22.625 1.00 75.06 278 SER A CA 1
ATOM 2218 C C . SER A 1 278 ? -1.465 5.726 -22.495 1.00 75.06 278 SER A C 1
ATOM 2220 O O . SER A 1 278 ? -2.039 5.318 -23.504 1.00 75.06 278 SER A O 1
ATOM 2222 N N . LEU A 1 279 ? -1.648 5.164 -21.290 1.00 69.00 279 LEU A N 1
ATOM 2223 C CA . LEU A 1 279 ? -2.548 4.028 -21.030 1.00 69.00 279 LEU A CA 1
ATOM 2224 C C . LEU A 1 279 ? -2.334 2.857 -22.015 1.00 69.00 279 LEU A C 1
ATOM 2226 O O . LEU A 1 279 ? -3.279 2.223 -22.476 1.00 69.00 279 LEU A O 1
ATOM 2230 N N . GLY A 1 280 ? -1.073 2.580 -22.366 1.00 63.62 280 GLY A N 1
ATOM 2231 C CA . GLY A 1 280 ? -0.702 1.479 -23.262 1.00 63.62 280 GLY A CA 1
ATOM 2232 C C . GLY A 1 280 ? -0.601 1.821 -24.755 1.00 63.62 280 GLY A C 1
ATOM 2233 O O . GLY A 1 280 ? -0.115 0.985 -25.515 1.00 63.62 280 GLY A O 1
ATOM 2234 N N . ILE A 1 281 ? -0.935 3.039 -25.201 1.00 74.81 281 ILE A N 1
ATOM 2235 C CA . ILE A 1 281 ? -0.764 3.448 -26.614 1.00 74.81 281 ILE A CA 1
ATOM 2236 C C . ILE A 1 281 ? 0.715 3.405 -27.037 1.00 74.81 281 ILE A C 1
ATOM 2238 O O . ILE A 1 281 ? 1.041 3.022 -28.162 1.00 74.81 281 ILE A O 1
ATOM 2242 N N . ALA A 1 282 ? 1.644 3.706 -26.130 1.00 76.19 282 ALA A N 1
ATOM 2243 C CA . ALA A 1 282 ? 3.075 3.589 -26.407 1.00 76.19 282 ALA A CA 1
ATOM 2244 C C . ALA A 1 282 ? 3.538 2.147 -26.704 1.00 76.19 282 ALA A C 1
ATOM 2246 O O . ALA A 1 282 ? 4.577 1.977 -27.337 1.00 76.19 282 ALA A O 1
ATOM 2247 N N . ILE A 1 283 ? 2.770 1.105 -26.359 1.00 73.44 283 ILE A N 1
ATOM 2248 C CA . ILE A 1 283 ? 3.074 -0.271 -26.798 1.00 73.44 283 ILE A CA 1
ATOM 2249 C C . ILE A 1 283 ? 2.943 -0.383 -28.322 1.00 73.44 283 ILE A C 1
ATOM 2251 O O . ILE A 1 283 ? 3.799 -0.981 -28.976 1.00 73.44 283 ILE A O 1
ATOM 2255 N N . LEU A 1 284 ? 1.915 0.242 -28.903 1.00 74.00 284 LEU A N 1
ATOM 2256 C CA . LEU A 1 284 ? 1.727 0.290 -30.354 1.00 74.00 284 LEU A CA 1
ATOM 2257 C C . LEU A 1 284 ? 2.845 1.097 -31.021 1.00 74.00 284 LEU A C 1
ATOM 2259 O O . LEU A 1 284 ? 3.408 0.654 -32.020 1.00 74.00 284 LEU A O 1
ATOM 2263 N N . GLY A 1 285 ? 3.234 2.227 -30.421 1.00 75.81 285 GLY A N 1
ATOM 2264 C CA . GLY A 1 285 ? 4.383 3.015 -30.877 1.00 75.81 285 GLY A CA 1
ATOM 2265 C C . GLY A 1 285 ? 5.682 2.202 -30.892 1.00 75.81 285 GLY A C 1
ATOM 2266 O O . GLY A 1 285 ? 6.436 2.251 -31.865 1.00 75.81 285 GLY A O 1
ATOM 2267 N N . TYR A 1 286 ? 5.914 1.388 -29.860 1.00 74.19 286 TYR A N 1
ATOM 2268 C CA . TYR A 1 286 ? 7.071 0.499 -29.799 1.00 74.19 286 TYR A CA 1
ATOM 2269 C C . TYR A 1 286 ? 7.047 -0.565 -30.903 1.00 74.19 286 TYR A C 1
ATOM 2271 O O . TYR A 1 286 ? 8.064 -0.804 -31.557 1.00 74.19 286 TYR A O 1
ATOM 2279 N N . PHE A 1 287 ? 5.884 -1.176 -31.149 1.00 77.62 287 PHE A N 1
ATOM 2280 C CA . PHE A 1 287 ? 5.698 -2.171 -32.208 1.00 77.62 287 PHE A CA 1
ATOM 2281 C C . PHE A 1 287 ? 5.947 -1.592 -33.604 1.00 77.62 287 PHE A C 1
ATOM 2283 O O . PHE A 1 287 ? 6.629 -2.214 -34.420 1.00 77.62 287 PHE A O 1
ATOM 2290 N N . ILE A 1 288 ? 5.454 -0.379 -33.862 1.00 79.62 288 ILE A N 1
ATOM 2291 C CA . ILE A 1 288 ? 5.687 0.339 -35.120 1.00 79.62 288 ILE A CA 1
ATOM 2292 C C . ILE A 1 288 ? 7.189 0.602 -35.304 1.00 79.62 288 ILE A C 1
ATOM 2294 O O . ILE A 1 288 ? 7.750 0.269 -36.348 1.00 79.62 288 ILE A O 1
ATOM 2298 N N . CYS A 1 289 ? 7.873 1.109 -34.273 1.00 74.88 289 CYS A N 1
ATOM 2299 C CA . CYS A 1 289 ? 9.325 1.308 -34.302 1.00 74.88 289 CYS A CA 1
ATOM 2300 C C . CYS A 1 289 ? 10.095 -0.004 -34.525 1.00 74.88 289 CYS A C 1
ATOM 2302 O O . CYS A 1 289 ? 11.103 -0.022 -35.230 1.00 74.88 289 CYS A O 1
ATOM 2304 N N . TRP A 1 290 ? 9.626 -1.117 -33.961 1.00 73.69 290 TRP A N 1
ATOM 2305 C CA . TRP A 1 290 ? 10.257 -2.424 -34.137 1.00 73.69 290 TRP A CA 1
ATOM 2306 C C . TRP A 1 290 ? 10.171 -2.951 -35.577 1.00 73.69 290 TRP A C 1
ATOM 2308 O O . TRP A 1 290 ? 11.113 -3.604 -36.037 1.00 73.69 290 TRP A O 1
ATOM 2318 N N . ILE A 1 291 ? 9.081 -2.646 -36.288 1.00 74.88 291 ILE A N 1
ATOM 2319 C CA . ILE A 1 291 ? 8.884 -3.011 -37.699 1.00 74.88 291 ILE A CA 1
ATOM 2320 C C . ILE A 1 291 ? 9.667 -2.071 -38.625 1.00 74.88 291 ILE A C 1
ATOM 2322 O O . ILE A 1 291 ? 10.332 -2.542 -39.544 1.00 74.88 291 ILE A O 1
ATOM 2326 N N . ILE A 1 292 ? 9.614 -0.758 -38.375 1.00 78.69 292 ILE A N 1
ATOM 2327 C CA . ILE A 1 292 ? 10.214 0.259 -39.254 1.00 78.69 292 ILE A CA 1
ATOM 2328 C C . ILE A 1 292 ? 11.740 0.265 -39.163 1.00 78.69 292 ILE A C 1
ATOM 2330 O O . ILE A 1 292 ? 12.412 0.423 -40.181 1.00 78.69 292 ILE A O 1
ATOM 2334 N N . ILE A 1 293 ? 12.310 0.118 -37.962 1.00 74.44 293 ILE A N 1
ATOM 2335 C CA . ILE A 1 293 ? 13.756 0.262 -37.786 1.00 74.44 293 ILE A CA 1
ATOM 2336 C C . ILE A 1 293 ? 14.442 -1.022 -38.277 1.00 74.44 293 ILE A C 1
ATOM 2338 O O . ILE A 1 293 ? 14.235 -2.100 -37.703 1.00 74.44 293 ILE A O 1
ATOM 2342 N N . PRO A 1 294 ? 15.285 -0.958 -39.320 1.00 66.62 294 PRO A N 1
ATOM 2343 C CA . PRO A 1 294 ? 15.974 -2.131 -39.823 1.00 66.62 294 PRO A CA 1
ATOM 2344 C C . PRO A 1 294 ? 17.013 -2.620 -38.812 1.00 66.62 294 PRO A C 1
ATOM 2346 O O . PRO A 1 294 ? 17.523 -1.887 -37.957 1.00 66.62 294 PRO A O 1
ATOM 2349 N N . ARG A 1 295 ? 17.313 -3.911 -38.885 1.00 61.53 295 ARG A N 1
ATOM 2350 C CA . ARG A 1 295 ? 18.352 -4.515 -38.060 1.00 61.53 295 ARG A CA 1
ATOM 2351 C C . ARG A 1 295 ? 19.734 -4.120 -38.581 1.00 61.53 295 ARG A C 1
ATOM 2353 O O . ARG A 1 295 ? 19.916 -4.091 -39.793 1.00 61.53 295 ARG A O 1
ATOM 2360 N N . ASN A 1 296 ? 20.689 -3.850 -37.689 1.00 67.94 296 ASN A N 1
ATOM 2361 C CA . ASN A 1 296 ? 22.066 -3.568 -38.093 1.00 67.94 296 ASN A CA 1
ATOM 2362 C C . ASN A 1 296 ? 22.688 -4.797 -38.802 1.00 67.94 296 ASN A C 1
ATOM 2364 O O . ASN A 1 296 ? 22.744 -5.862 -38.182 1.00 67.94 296 ASN A O 1
ATOM 2368 N N . PRO A 1 297 ? 23.145 -4.689 -40.066 1.00 60.22 297 PRO A N 1
ATOM 2369 C CA . PRO A 1 297 ? 23.787 -5.794 -40.782 1.00 60.22 297 PRO A CA 1
ATOM 2370 C C . PRO A 1 297 ? 25.249 -6.049 -40.366 1.00 60.22 297 PRO A C 1
ATOM 2372 O O . PRO A 1 297 ? 25.796 -7.087 -40.726 1.00 60.22 297 PRO A O 1
ATOM 2375 N N . TYR A 1 298 ? 25.881 -5.141 -39.610 1.00 60.31 298 TYR A N 1
ATOM 2376 C CA . TYR A 1 298 ? 27.299 -5.231 -39.218 1.00 60.31 298 TYR A CA 1
ATOM 2377 C C . TYR A 1 298 ? 27.535 -5.826 -37.820 1.00 60.31 298 TYR A C 1
ATOM 2379 O O . TYR A 1 298 ? 28.680 -6.074 -37.441 1.00 60.31 298 TYR A O 1
ATOM 2387 N N . ASP A 1 299 ? 26.471 -6.086 -37.056 1.00 62.41 299 ASP A N 1
ATOM 2388 C CA . ASP A 1 299 ? 26.571 -6.812 -35.790 1.00 62.41 299 ASP A CA 1
ATOM 2389 C C . ASP A 1 299 ? 26.726 -8.312 -36.079 1.00 62.41 299 ASP A C 1
ATOM 2391 O O . ASP A 1 299 ? 25.765 -9.015 -36.404 1.00 62.41 299 ASP A O 1
ATOM 2395 N N . THR A 1 300 ? 27.963 -8.803 -35.986 1.00 49.94 300 THR A N 1
ATOM 2396 C CA . THR A 1 300 ? 28.276 -10.228 -36.119 1.00 49.94 300 THR A CA 1
ATOM 2397 C C . THR A 1 300 ? 27.824 -10.983 -34.874 1.00 49.94 300 THR A C 1
ATOM 2399 O O . THR A 1 300 ? 28.066 -10.587 -33.736 1.00 49.94 300 THR A O 1
ATOM 2402 N N . TRP A 1 301 ? 27.099 -12.066 -35.110 1.00 48.22 301 TRP A N 1
ATOM 2403 C CA . TRP A 1 301 ? 26.501 -12.900 -34.085 1.00 48.22 301 TRP A CA 1
ATOM 2404 C C . TRP A 1 301 ? 27.545 -13.822 -33.453 1.00 48.22 301 TRP A C 1
ATOM 2406 O O . TRP A 1 301 ? 28.085 -14.686 -34.144 1.00 48.22 301 TRP A O 1
ATOM 2416 N N . GLN A 1 302 ? 27.779 -13.665 -32.151 1.00 35.41 302 GLN A N 1
ATOM 2417 C CA . GLN A 1 302 ? 28.293 -14.709 -31.261 1.00 35.41 302 GLN A CA 1
ATOM 2418 C C . GLN A 1 302 ? 27.409 -14.752 -30.017 1.00 35.41 302 GLN A C 1
ATOM 2420 O O . GLN A 1 302 ? 27.119 -13.663 -29.466 1.00 35.41 302 GLN A O 1
#

pLDDT: mean 79.19, std 17.07, range [31.58, 97.44]

Foldseek 3Di:
DDADPPPRDDDDPPDQADPPPRHGPDDPVVVVVPDDPVNVVVVVVVVVVVVVVVVVVVVCVVVVVVVVVVLCVPQPPCSLVVVLVVVLVVLLVVLVVLCVCCVVPVLSVVLSVVCVVCSVVSSVLSSVLSVLVVCCVVPVPVSLQVVLLNVLVVVLVVLLSVLVSLCSVCVRVVPVVSVVVSVVSVVCSVLSSLLSSLVSVLVSVVVVVVVVVVVVVVVPPDDDDDDDDDDPDDDDDPAQAFDPPDDDPQRLLVSVCVSVVHDSVVSVSVLSVCCSVVVRVSVVVVVVSNVPHHHDPPPDDD